Protein AF-A0A9N9ICU2-F1 (afdb_monomer_lite)

Structure (mmCIF, N/CA/C/O backbone):
data_AF-A0A9N9ICU2-F1
#
_entry.id   AF-A0A9N9ICU2-F1
#
loop_
_atom_site.group_PDB
_atom_site.id
_atom_site.type_symbol
_atom_site.label_atom_id
_atom_site.label_alt_id
_atom_site.label_comp_id
_atom_site.label_asym_id
_atom_site.label_entity_id
_atom_site.label_seq_id
_atom_site.pdbx_PDB_ins_code
_atom_site.Cartn_x
_atom_site.Cartn_y
_atom_site.Cartn_z
_atom_site.occupancy
_atom_site.B_iso_or_equiv
_atom_site.auth_seq_id
_atom_site.auth_comp_id
_atom_site.auth_asym_id
_atom_site.auth_atom_id
_atom_site.pdbx_PDB_model_num
ATOM 1 N N . ILE A 1 1 ? 17.846 -10.818 18.209 1.00 35.72 1 ILE A N 1
ATOM 2 C CA . ILE A 1 1 ? 16.799 -10.076 17.464 1.00 35.72 1 ILE A CA 1
ATOM 3 C C . ILE A 1 1 ? 15.918 -11.127 16.809 1.00 35.72 1 ILE A C 1
ATOM 5 O O . ILE A 1 1 ? 16.406 -11.840 15.947 1.00 35.72 1 ILE A O 1
ATOM 9 N N . MET A 1 2 ? 14.699 -11.316 17.312 1.00 35.09 2 MET A N 1
ATOM 10 C CA . MET A 1 2 ? 13.778 -12.359 16.844 1.00 35.09 2 MET A CA 1
ATOM 11 C C . MET A 1 2 ? 13.119 -11.887 15.539 1.00 35.09 2 MET A C 1
ATOM 13 O O . MET A 1 2 ? 12.598 -10.771 15.484 1.00 35.09 2 MET A O 1
ATOM 17 N N . GLY A 1 3 ? 13.230 -12.676 14.469 1.00 35.88 3 GLY A N 1
ATOM 18 C CA . GLY A 1 3 ? 12.787 -12.298 13.127 1.00 35.88 3 GLY A CA 1
ATOM 19 C C . GLY A 1 3 ? 11.285 -12.508 12.929 1.00 35.88 3 GLY A C 1
ATOM 20 O O . GLY A 1 3 ? 10.648 -13.286 13.630 1.00 35.88 3 GLY A O 1
ATOM 21 N N . TRP A 1 4 ? 10.693 -11.858 11.926 1.00 41.94 4 TRP A N 1
ATOM 22 C CA . TRP A 1 4 ? 9.269 -12.016 11.584 1.00 41.94 4 TRP A CA 1
ATOM 23 C C . TRP A 1 4 ? 8.853 -13.469 11.285 1.00 41.94 4 TRP A C 1
ATOM 25 O O . TRP A 1 4 ? 7.699 -13.826 11.512 1.00 41.94 4 TRP A O 1
ATOM 35 N N . LYS A 1 5 ? 9.787 -14.321 10.834 1.00 38.72 5 LYS A N 1
ATOM 36 C CA . LYS A 1 5 ? 9.560 -15.771 10.700 1.00 38.72 5 LYS A CA 1
ATOM 37 C C . LYS A 1 5 ? 9.333 -16.450 12.055 1.00 38.72 5 LYS A C 1
ATOM 39 O O . LYS A 1 5 ? 8.476 -17.318 12.143 1.00 38.72 5 LYS A O 1
ATOM 44 N N . ASP A 1 6 ? 10.022 -16.014 13.104 1.00 42.84 6 ASP A N 1
ATOM 45 C CA . ASP A 1 6 ? 9.918 -16.590 14.449 1.00 42.84 6 ASP A CA 1
ATOM 46 C C . ASP A 1 6 ? 8.612 -16.166 15.134 1.00 42.84 6 ASP A C 1
ATOM 48 O O . ASP A 1 6 ? 7.967 -16.964 15.810 1.00 42.84 6 ASP A O 1
ATOM 52 N N . VAL A 1 7 ? 8.163 -14.931 14.883 1.00 47.19 7 VAL A N 1
ATOM 53 C CA . VAL A 1 7 ? 6.851 -14.442 15.338 1.00 47.19 7 VAL A CA 1
ATOM 54 C C . VAL A 1 7 ? 5.721 -15.174 14.606 1.00 47.19 7 VAL A C 1
ATOM 56 O O . VAL A 1 7 ? 4.784 -15.642 15.245 1.00 47.19 7 VAL A O 1
ATOM 59 N N . ALA A 1 8 ? 5.825 -15.345 13.283 1.00 45.25 8 ALA A N 1
ATOM 60 C CA . ALA A 1 8 ? 4.835 -16.084 12.496 1.00 45.25 8 ALA A CA 1
ATOM 61 C C . ALA A 1 8 ? 4.778 -17.581 12.861 1.00 45.25 8 ALA A C 1
ATOM 63 O O . ALA A 1 8 ? 3.691 -18.155 12.911 1.00 45.25 8 ALA A O 1
ATOM 64 N N . ASN A 1 9 ? 5.921 -18.207 13.157 1.00 43.34 9 ASN A N 1
ATOM 65 C CA . ASN A 1 9 ? 5.983 -19.609 13.576 1.00 43.34 9 ASN A CA 1
ATOM 66 C C . ASN A 1 9 ? 5.467 -19.807 15.008 1.00 43.34 9 ASN A C 1
ATOM 68 O O . ASN A 1 9 ? 4.686 -20.725 15.237 1.00 43.34 9 ASN A O 1
ATOM 72 N N . SER A 1 10 ? 5.785 -18.900 15.939 1.00 44.81 10 SER A N 1
ATOM 73 C CA . SER A 1 10 ? 5.228 -18.930 17.301 1.00 44.81 10 SER A CA 1
ATOM 74 C C . SER A 1 10 ? 3.705 -18.732 17.318 1.00 44.81 10 SER A C 1
ATOM 76 O O . SER A 1 10 ? 3.005 -19.316 18.148 1.00 44.81 10 SER A O 1
ATOM 78 N N . LEU A 1 11 ? 3.174 -17.944 16.376 1.00 44.31 11 LEU A N 1
ATOM 79 C CA . LEU A 1 11 ? 1.734 -17.783 16.177 1.00 44.31 11 LEU A CA 1
ATOM 80 C C . LEU A 1 11 ? 1.109 -19.055 15.584 1.00 44.31 11 LEU A C 1
ATOM 82 O O . LEU A 1 11 ? 0.102 -19.524 16.108 1.00 44.31 11 LEU A O 1
ATOM 86 N N . LYS A 1 12 ? 1.734 -19.688 14.580 1.00 47.50 12 LYS A N 1
ATOM 87 C CA . LYS A 1 12 ? 1.262 -20.965 14.006 1.00 47.50 12 LYS A CA 1
ATOM 88 C C . LYS A 1 12 ? 1.231 -22.111 15.021 1.00 47.50 12 LYS A C 1
ATOM 90 O O . LYS A 1 12 ? 0.221 -22.805 15.101 1.00 47.50 12 LYS A O 1
ATOM 95 N N . GLU A 1 13 ? 2.277 -22.274 15.831 1.00 43.84 13 GLU A N 1
ATOM 96 C CA . GLU A 1 13 ? 2.341 -23.324 16.864 1.00 43.84 13 GLU A CA 1
ATOM 97 C C . GLU A 1 13 ? 1.271 -23.147 17.950 1.00 43.84 13 GLU A C 1
ATOM 99 O O . GLU A 1 13 ? 0.742 -24.129 18.467 1.00 43.84 13 GLU A O 1
ATOM 104 N N . LYS A 1 14 ? 0.880 -21.903 18.256 1.00 46.06 14 LYS A N 1
ATOM 105 C CA . LYS A 1 14 ? -0.216 -21.618 19.196 1.00 46.06 14 LYS A CA 1
ATOM 106 C C . LYS A 1 14 ? -1.608 -21.759 18.580 1.00 46.06 14 LYS A C 1
ATOM 108 O O . LYS A 1 14 ? -2.561 -21.982 19.322 1.00 46.06 14 LYS A O 1
ATOM 113 N N . THR A 1 15 ? -1.733 -21.668 17.254 1.00 43.50 15 THR A N 1
ATOM 114 C CA . THR A 1 15 ? -3.028 -21.814 16.563 1.00 43.50 15 THR A CA 1
ATOM 115 C C . THR A 1 15 ? -3.436 -23.286 16.430 1.00 43.50 15 THR A C 1
ATOM 117 O O . THR A 1 15 ? -4.624 -23.587 16.420 1.00 43.50 15 THR A O 1
ATOM 120 N N . LEU A 1 16 ? -2.477 -24.224 16.427 1.00 40.53 16 LEU A N 1
ATOM 121 C CA . LEU A 1 16 ? -2.766 -25.665 16.334 1.00 40.53 16 LEU A CA 1
ATOM 122 C C . LEU A 1 16 ? -3.504 -26.250 17.555 1.00 40.53 16 LEU A C 1
ATOM 124 O O . LEU A 1 16 ? -4.054 -27.340 17.454 1.00 40.53 16 LEU A O 1
ATOM 128 N N . ASN A 1 17 ? -3.561 -25.533 18.683 1.00 42.16 17 ASN A N 1
ATOM 129 C CA . ASN A 1 17 ? -4.173 -26.023 19.926 1.00 42.16 17 ASN A CA 1
ATOM 130 C C . ASN A 1 17 ? -5.482 -25.319 20.323 1.00 42.16 17 ASN A C 1
ATOM 132 O O . ASN A 1 17 ? -6.023 -25.588 21.401 1.00 42.16 17 ASN A O 1
ATOM 136 N N . HIS A 1 18 ? -6.037 -24.439 19.484 1.00 41.50 18 HIS A N 1
ATOM 137 C CA . HIS A 1 18 ? -7.314 -23.800 19.801 1.00 41.50 18 HIS A CA 1
ATOM 138 C C . HIS A 1 18 ? -8.288 -23.781 18.625 1.00 41.50 18 HIS A C 1
ATOM 140 O O . HIS A 1 18 ? -8.313 -22.858 17.825 1.00 41.50 18 HIS A O 1
ATOM 146 N N . LYS A 1 19 ? -9.114 -24.836 18.622 1.00 40.72 19 LYS A N 1
ATOM 147 C CA . LYS A 1 19 ? -10.474 -24.942 18.084 1.00 40.72 19 LYS A CA 1
ATOM 148 C C . LYS A 1 19 ? -10.688 -24.411 16.666 1.00 40.72 19 LYS A C 1
ATOM 150 O O . LYS A 1 19 ? -10.941 -23.234 16.435 1.00 40.72 19 LYS A O 1
ATOM 155 N N . GLU A 1 20 ? -10.769 -25.383 15.764 1.00 44.91 20 GLU A N 1
ATOM 156 C CA . GLU A 1 20 ? -11.724 -25.413 14.661 1.00 44.91 20 GLU A CA 1
ATOM 157 C C . GLU A 1 20 ? -13.076 -24.816 15.093 1.00 44.91 20 GLU A C 1
ATOM 159 O O . GLU A 1 20 ? -13.846 -25.428 15.833 1.00 44.91 20 GLU A O 1
ATOM 164 N N . GLN A 1 21 ? -13.364 -23.599 14.642 1.00 44.06 21 GLN A N 1
ATOM 165 C CA . GLN A 1 21 ? -14.722 -23.074 14.564 1.00 44.06 21 GLN A CA 1
ATOM 166 C C . GLN A 1 21 ? -14.793 -22.099 13.389 1.00 44.06 21 GLN A C 1
ATOM 168 O O . GLN A 1 21 ? -14.517 -20.909 13.507 1.00 44.06 21 GLN A O 1
ATOM 173 N N . THR A 1 22 ? -15.089 -22.688 12.227 1.00 42.72 22 THR A N 1
ATOM 174 C CA . THR A 1 22 ? -15.831 -22.128 11.087 1.00 42.72 22 THR A CA 1
ATOM 175 C C . THR A 1 22 ? -15.984 -20.603 11.077 1.00 42.72 22 THR A C 1
ATOM 177 O O . THR A 1 22 ? -17.045 -20.065 11.398 1.00 42.72 22 THR A O 1
ATOM 180 N N . ARG A 1 23 ? -14.940 -19.897 10.653 1.00 42.19 23 ARG A N 1
ATOM 181 C CA . ARG A 1 23 ? -15.085 -18.579 10.037 1.00 42.19 23 ARG A CA 1
ATOM 182 C C . ARG A 1 23 ? -14.464 -18.664 8.656 1.00 42.19 23 ARG A C 1
ATOM 184 O O . ARG A 1 23 ? -13.303 -19.046 8.530 1.00 42.19 23 ARG A O 1
ATOM 191 N N . GLU A 1 24 ? -15.265 -18.363 7.638 1.00 41.69 24 GLU A N 1
ATOM 192 C CA . GLU A 1 24 ? -14.762 -18.132 6.287 1.00 41.69 24 GLU A CA 1
ATOM 193 C C . GLU A 1 24 ? -13.668 -17.055 6.389 1.00 41.69 24 GLU A C 1
ATOM 195 O O . GLU A 1 24 ? -13.920 -15.998 6.981 1.00 41.69 24 GLU A O 1
ATOM 200 N N . PRO A 1 25 ? -12.440 -17.315 5.908 1.00 46.03 25 PRO A N 1
ATOM 201 C CA . PRO A 1 25 ? -11.387 -16.311 5.921 1.00 46.03 25 PRO A CA 1
ATOM 202 C C . PRO A 1 25 ? -11.881 -15.060 5.195 1.00 46.03 25 PRO A C 1
ATOM 204 O O . PRO A 1 25 ? -12.614 -15.163 4.209 1.00 46.03 25 PRO A O 1
ATOM 207 N N . PHE A 1 26 ? -11.480 -13.878 5.671 1.00 42.22 26 PHE A N 1
ATOM 208 C CA . PHE A 1 26 ? -11.778 -12.620 4.992 1.00 42.22 26 PHE A CA 1
ATOM 209 C C . PHE A 1 26 ? -11.259 -12.697 3.552 1.00 42.22 26 PHE A C 1
ATOM 211 O O . PHE A 1 26 ? -10.060 -12.575 3.283 1.00 42.22 26 PHE A O 1
ATOM 218 N N . THR A 1 27 ? -12.180 -12.961 2.631 1.00 34.62 27 THR A N 1
ATOM 219 C CA . THR A 1 27 ? -11.877 -13.169 1.225 1.00 34.62 27 THR A CA 1
ATOM 220 C C . THR A 1 27 ? -12.264 -11.889 0.519 1.00 34.62 27 THR A C 1
ATOM 222 O O . THR A 1 27 ? -13.434 -11.620 0.261 1.00 34.62 27 THR A O 1
ATOM 225 N N . ILE A 1 28 ? -11.263 -11.058 0.251 1.00 41.38 28 ILE A N 1
ATOM 226 C CA . ILE A 1 28 ? -11.438 -9.894 -0.606 1.00 41.38 28 ILE A CA 1
ATOM 227 C C . ILE A 1 28 ? -11.869 -10.416 -1.981 1.00 41.38 28 ILE A C 1
ATOM 229 O O . ILE A 1 28 ? -11.127 -11.164 -2.614 1.00 41.38 28 ILE A O 1
ATOM 233 N N . SER A 1 29 ? -13.056 -10.033 -2.450 1.00 33.56 29 SER A N 1
ATOM 234 C CA . SER A 1 29 ? -13.496 -10.365 -3.803 1.00 33.56 29 SER A CA 1
ATOM 235 C C . SER A 1 29 ? -12.574 -9.686 -4.825 1.00 33.56 29 SER A C 1
ATOM 237 O O . SER A 1 29 ? -12.399 -8.460 -4.847 1.00 33.56 29 SER A O 1
ATOM 239 N N . PHE A 1 30 ? -11.926 -10.517 -5.643 1.00 36.44 30 PHE A N 1
ATOM 240 C CA . PHE A 1 30 ? -11.018 -10.103 -6.706 1.00 36.44 30 PHE A CA 1
ATOM 241 C C . PHE A 1 30 ? -11.842 -9.749 -7.945 1.00 36.44 30 PHE A C 1
ATOM 243 O O . PHE A 1 30 ? -12.330 -10.625 -8.658 1.00 36.44 30 PHE A O 1
ATOM 250 N N . THR A 1 31 ? -12.021 -8.462 -8.220 1.00 35.31 31 THR A N 1
ATOM 251 C CA . THR A 1 31 ? -12.441 -8.025 -9.553 1.00 35.31 31 THR A CA 1
ATOM 252 C C . THR A 1 31 ? -11.252 -8.142 -10.500 1.00 35.31 31 THR A C 1
ATOM 254 O O . THR A 1 31 ? -10.153 -7.717 -10.162 1.00 35.31 31 THR A O 1
ATOM 257 N N . LYS A 1 32 ? -11.502 -8.763 -11.658 1.00 40.62 32 LYS A N 1
ATOM 258 C CA . LYS A 1 32 ? -10.613 -8.999 -12.808 1.00 40.62 32 LYS A CA 1
ATOM 259 C C . LYS A 1 32 ? -9.361 -8.102 -12.831 1.00 40.62 32 LYS A C 1
ATOM 261 O O . LYS A 1 32 ? -9.485 -6.891 -12.985 1.00 40.62 32 LYS A O 1
ATOM 266 N N . ASN A 1 33 ? -8.189 -8.735 -12.708 1.00 48.53 33 ASN A N 1
ATOM 267 C CA . ASN A 1 33 ? -6.861 -8.114 -12.698 1.00 48.53 33 ASN A CA 1
ATOM 268 C C . ASN A 1 33 ? -6.744 -6.969 -13.716 1.00 48.53 33 ASN A C 1
ATOM 270 O O . ASN A 1 33 ? -6.942 -7.173 -14.917 1.00 48.53 33 ASN A O 1
ATOM 274 N N . SER A 1 34 ? -6.360 -5.790 -13.234 1.00 52.66 34 SER A N 1
ATOM 275 C CA . SER A 1 34 ? -5.879 -4.701 -14.078 1.00 52.66 34 SER A CA 1
ATOM 276 C C . SER A 1 34 ? -4.547 -5.125 -14.700 1.00 52.66 34 SER A C 1
ATOM 278 O O . SER A 1 34 ? -3.523 -5.134 -14.023 1.00 52.66 34 SER A O 1
ATOM 280 N N . SER A 1 35 ? -4.538 -5.508 -15.979 1.00 64.25 35 SER A N 1
ATOM 281 C CA . SER A 1 35 ? -3.311 -5.924 -16.679 1.00 64.25 35 SER A CA 1
ATOM 282 C C . SER A 1 35 ? -2.382 -4.760 -17.045 1.00 64.25 35 SER A C 1
ATOM 284 O O . SER A 1 35 ? -1.330 -4.990 -17.633 1.00 64.25 35 SER A O 1
ATOM 286 N N . ASP A 1 36 ? -2.772 -3.521 -16.741 1.00 83.50 36 ASP A N 1
ATOM 287 C CA . ASP A 1 36 ? -2.071 -2.305 -17.140 1.00 83.50 36 ASP A CA 1
ATOM 288 C C . ASP A 1 36 ? -1.789 -1.395 -15.934 1.00 83.50 36 ASP A C 1
ATOM 290 O O . ASP A 1 36 ? -2.649 -1.163 -15.083 1.00 83.50 36 ASP A O 1
ATOM 294 N N . VAL A 1 37 ? -0.567 -0.862 -15.878 1.00 85.62 37 VAL A N 1
ATOM 295 C CA . VAL A 1 37 ? -0.093 0.015 -14.801 1.00 85.62 37 VAL A CA 1
ATOM 296 C C . VAL A 1 37 ? -0.846 1.340 -14.772 1.00 85.62 37 VAL A C 1
ATOM 298 O O . VAL A 1 37 ? -1.166 1.820 -13.686 1.00 85.62 37 VAL A O 1
ATOM 301 N N . ASN A 1 38 ? -1.216 1.895 -15.931 1.00 87.50 38 ASN A N 1
ATOM 302 C CA . ASN A 1 38 ? -1.947 3.163 -15.976 1.00 87.50 38 ASN A CA 1
ATOM 303 C C . ASN A 1 38 ? -3.340 3.014 -15.367 1.00 87.50 38 ASN A C 1
ATOM 305 O O . ASN A 1 38 ? -3.787 3.887 -14.628 1.00 87.50 38 ASN A O 1
ATOM 309 N N . THR A 1 39 ? -4.001 1.882 -15.608 1.00 89.19 39 THR A N 1
ATOM 310 C CA . THR A 1 39 ? -5.290 1.567 -14.981 1.00 89.19 39 THR A CA 1
ATOM 311 C C . THR A 1 39 ? -5.178 1.502 -13.452 1.00 89.19 39 THR A C 1
ATOM 313 O O . THR A 1 39 ? -6.007 2.086 -12.752 1.00 89.19 39 THR A O 1
ATOM 316 N N . VAL A 1 40 ? -4.127 0.873 -12.906 1.00 89.94 40 VAL A N 1
ATOM 317 C CA . VAL A 1 40 ? -3.897 0.858 -11.447 1.00 89.94 40 VAL A CA 1
ATOM 318 C C . VAL A 1 40 ? -3.628 2.264 -10.906 1.00 89.94 40 VAL A C 1
ATOM 320 O O . VAL A 1 40 ? -4.168 2.626 -9.863 1.00 89.94 40 VAL A O 1
ATOM 323 N N . ILE A 1 41 ? -2.851 3.078 -11.627 1.00 89.44 41 ILE A N 1
ATOM 324 C CA . ILE A 1 41 ? -2.580 4.479 -11.268 1.00 89.44 41 ILE A CA 1
ATOM 325 C C . ILE A 1 41 ? -3.883 5.292 -11.214 1.00 89.44 41 ILE A C 1
ATOM 327 O O . ILE A 1 41 ? -4.118 6.002 -10.237 1.00 89.44 41 ILE A O 1
ATOM 331 N N . GLN A 1 42 ? -4.767 5.158 -12.206 1.00 89.75 42 GLN A N 1
ATOM 332 C CA . GLN A 1 42 ? -6.069 5.839 -12.198 1.00 89.75 42 GLN A CA 1
ATOM 333 C C . GLN A 1 42 ? -6.938 5.405 -11.011 1.00 89.75 42 GLN A C 1
ATOM 335 O O . GLN A 1 42 ? -7.567 6.240 -10.359 1.00 89.75 42 GLN A O 1
ATOM 340 N N . ASN A 1 43 ? -6.930 4.114 -10.673 1.00 90.50 43 ASN A N 1
ATOM 341 C CA . ASN A 1 43 ? -7.661 3.614 -9.511 1.00 90.50 43 ASN A CA 1
ATOM 342 C C . ASN A 1 43 ? -7.074 4.125 -8.184 1.00 90.50 43 ASN A C 1
ATOM 344 O O . ASN A 1 43 ? -7.835 4.452 -7.277 1.00 90.50 43 ASN A O 1
ATOM 348 N N . LEU A 1 44 ? -5.748 4.264 -8.075 1.00 90.94 44 LEU A N 1
ATOM 349 C CA . LEU A 1 44 ? -5.083 4.886 -6.922 1.00 90.94 44 LEU A CA 1
ATOM 350 C C . LEU A 1 44 ? -5.468 6.364 -6.767 1.00 90.94 44 LEU A C 1
ATOM 352 O O . LEU A 1 44 ? -5.757 6.813 -5.657 1.00 90.94 44 LEU A O 1
ATOM 356 N N . LEU A 1 45 ? -5.514 7.113 -7.871 1.00 89.69 45 LEU A N 1
ATOM 357 C CA . LEU A 1 45 ? -5.953 8.512 -7.870 1.00 89.69 45 LEU A CA 1
ATOM 358 C C . LEU A 1 45 ? -7.409 8.641 -7.412 1.00 89.69 45 LEU A C 1
ATOM 360 O O . LEU A 1 45 ? -7.720 9.472 -6.557 1.00 89.69 45 LEU A O 1
ATOM 364 N N . LYS A 1 46 ? -8.292 7.778 -7.926 1.00 88.81 46 LYS A N 1
ATOM 365 C CA . LYS A 1 46 ? -9.690 7.719 -7.492 1.00 88.81 46 LYS A CA 1
ATOM 366 C C . LYS A 1 46 ? -9.801 7.375 -6.006 1.00 88.81 46 LYS A C 1
ATOM 368 O O . LYS A 1 46 ? -10.475 8.085 -5.269 1.00 88.81 46 LYS A O 1
ATOM 373 N N . TRP A 1 47 ? -9.079 6.351 -5.554 1.00 91.88 47 TRP A N 1
ATOM 374 C CA . TRP A 1 47 ? -9.029 5.949 -4.149 1.00 91.88 47 TRP A CA 1
ATOM 375 C C . TRP A 1 47 ? -8.630 7.111 -3.230 1.00 91.88 47 TRP A C 1
ATOM 377 O O . TRP A 1 47 ? -9.256 7.320 -2.191 1.00 91.88 47 TRP A O 1
ATOM 387 N N . ARG A 1 48 ? -7.639 7.921 -3.623 1.00 86.38 48 ARG A N 1
ATOM 388 C CA . ARG A 1 48 ? -7.253 9.124 -2.869 1.00 86.38 48 ARG A CA 1
ATOM 389 C C . ARG A 1 48 ? -8.395 10.135 -2.800 1.00 86.38 48 ARG A C 1
ATOM 391 O O . ARG A 1 48 ? -8.668 10.677 -1.734 1.00 86.38 48 ARG A O 1
ATOM 398 N N . SER A 1 49 ? -9.049 10.388 -3.933 1.00 83.69 49 SER A N 1
ATOM 399 C CA . SER A 1 49 ? -10.170 11.326 -4.003 1.00 83.69 49 SER A CA 1
ATOM 400 C C . SER A 1 49 ? -11.344 10.884 -3.133 1.00 83.69 49 SER A C 1
ATOM 402 O O . SER A 1 49 ? -11.995 11.735 -2.538 1.00 83.69 49 SER A O 1
ATOM 404 N N . ASP A 1 50 ? -11.624 9.585 -3.070 1.00 82.00 50 ASP A N 1
ATOM 405 C CA . ASP A 1 50 ? -12.736 9.040 -2.291 1.00 82.00 50 ASP A CA 1
ATOM 406 C C . ASP A 1 50 ? -12.452 9.119 -0.781 1.00 82.00 50 ASP A C 1
ATOM 408 O O . ASP A 1 50 ? -13.348 9.471 -0.015 1.00 82.00 50 ASP A O 1
ATOM 412 N N . LEU A 1 51 ? -11.196 8.916 -0.352 1.00 76.19 51 LEU A N 1
ATOM 413 C CA . LEU A 1 51 ? -10.799 9.056 1.058 1.00 76.19 51 LEU A CA 1
ATOM 414 C C . LEU A 1 51 ? -11.055 10.476 1.585 1.00 76.19 51 LEU A C 1
ATOM 416 O O . LEU A 1 51 ? -11.559 10.641 2.692 1.00 76.19 51 LEU A O 1
ATOM 420 N N . ASN A 1 52 ? -10.759 11.495 0.774 1.00 70.19 52 ASN A N 1
ATOM 421 C CA . ASN A 1 52 ? -10.955 12.903 1.135 1.00 70.19 52 ASN A CA 1
ATOM 422 C C . ASN A 1 52 ? -12.435 13.300 1.289 1.00 70.19 52 ASN A C 1
ATOM 424 O O . ASN A 1 52 ? -12.721 14.402 1.747 1.00 70.19 52 ASN A O 1
ATOM 428 N N . ARG A 1 53 ? -13.378 12.443 0.875 1.00 69.62 53 ARG A N 1
ATOM 429 C CA . ARG A 1 53 ? -14.827 12.698 0.947 1.00 69.62 53 ARG A CA 1
ATOM 430 C C . ARG A 1 53 ? -15.484 12.072 2.179 1.00 69.62 53 ARG A C 1
ATOM 432 O O . ARG A 1 53 ? -16.680 12.269 2.378 1.00 69.62 53 ARG A O 1
ATOM 439 N N . LEU A 1 54 ? -14.733 11.311 2.976 1.00 72.75 54 LEU A N 1
ATOM 440 C CA . LEU A 1 54 ? -15.207 10.704 4.219 1.00 72.75 54 LEU A CA 1
ATOM 441 C C . LEU A 1 54 ? -15.051 11.713 5.371 1.00 72.75 54 LEU A C 1
ATOM 443 O O . LEU A 1 54 ? -13.992 11.785 5.995 1.00 72.75 54 LEU A O 1
ATOM 447 N N . ASP A 1 55 ? -16.100 12.503 5.611 1.00 57.34 55 ASP A N 1
ATOM 448 C CA . ASP A 1 55 ? -16.162 13.548 6.647 1.00 57.34 55 ASP A CA 1
ATOM 449 C C . ASP A 1 55 ? -16.375 12.952 8.055 1.00 57.34 55 ASP A C 1
ATOM 451 O O . ASP A 1 55 ? -17.001 11.902 8.183 1.00 57.34 55 ASP A O 1
ATOM 455 N N . ASP A 1 56 ? -15.831 13.570 9.110 1.00 55.31 56 ASP A N 1
ATOM 456 C CA . ASP A 1 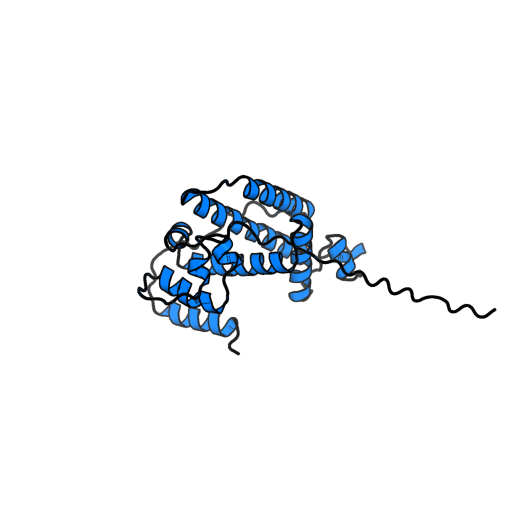56 ? -15.635 12.930 10.425 1.00 55.31 56 ASP A CA 1
ATOM 457 C C . ASP A 1 56 ? -16.784 13.107 11.437 1.00 55.31 56 ASP A C 1
ATOM 459 O O . ASP A 1 56 ? -17.233 14.220 11.698 1.00 55.31 56 ASP A O 1
ATOM 463 N N . SER A 1 57 ? -17.198 11.998 12.082 1.00 53.12 57 SER A N 1
ATOM 464 C CA . SER A 1 57 ? -17.496 11.899 13.539 1.00 53.12 57 SER A CA 1
ATOM 465 C C . SER A 1 57 ? -18.235 10.619 13.985 1.00 53.12 57 SER A C 1
ATOM 467 O O . SER A 1 57 ? -18.385 10.400 15.188 1.00 53.12 57 SER A O 1
ATOM 469 N N . GLU A 1 58 ? -18.625 9.706 13.088 1.00 68.12 58 GLU A N 1
ATOM 470 C CA . GLU A 1 58 ? -19.376 8.494 13.476 1.00 68.12 58 GLU A CA 1
ATOM 471 C C . GLU A 1 58 ? -18.550 7.195 13.423 1.00 68.12 58 GLU A C 1
ATOM 473 O O . GLU A 1 58 ? -17.597 7.048 12.657 1.00 68.12 58 GLU A O 1
ATOM 478 N N . ASN A 1 59 ? -18.932 6.196 14.229 1.00 70.00 59 ASN A N 1
ATOM 479 C CA . ASN A 1 59 ? -18.296 4.869 14.201 1.00 70.00 59 ASN A CA 1
ATOM 480 C C . ASN A 1 59 ? -18.406 4.191 12.828 1.00 70.00 59 ASN A C 1
ATOM 482 O O . ASN A 1 59 ? -17.490 3.465 12.444 1.00 70.00 59 ASN A O 1
ATOM 486 N N . GLN A 1 60 ? -19.487 4.450 12.087 1.00 79.12 60 GLN A N 1
ATOM 487 C CA . GLN A 1 60 ? -19.645 3.948 10.724 1.00 79.12 60 GLN A CA 1
ATOM 488 C C . GLN A 1 60 ? -18.573 4.530 9.794 1.00 79.12 60 GLN A C 1
ATOM 490 O O . GLN A 1 60 ? -17.913 3.779 9.088 1.00 79.12 60 GLN A O 1
ATOM 495 N N . ILE A 1 61 ? -18.283 5.829 9.903 1.00 82.19 61 ILE A N 1
ATOM 496 C CA . ILE A 1 61 ? -17.215 6.482 9.133 1.00 82.19 61 ILE A CA 1
ATOM 497 C C . ILE A 1 61 ? -15.842 5.874 9.458 1.00 82.19 61 ILE A C 1
ATOM 499 O O . ILE A 1 61 ? -15.031 5.673 8.558 1.00 82.19 61 ILE A O 1
ATOM 503 N N . LYS A 1 62 ? -15.561 5.519 10.721 1.00 84.31 62 LYS A N 1
ATOM 504 C CA . LYS A 1 62 ? -14.300 4.836 11.087 1.00 84.31 62 LYS A CA 1
ATOM 505 C C . LYS A 1 62 ? -14.174 3.463 10.424 1.00 84.31 62 LYS A C 1
ATOM 507 O O . LYS A 1 62 ? -13.093 3.110 9.951 1.00 84.31 62 LYS A O 1
ATOM 512 N N . ILE A 1 63 ? -15.268 2.700 10.391 1.00 87.62 63 ILE A N 1
ATOM 513 C CA . ILE A 1 63 ? -15.340 1.412 9.688 1.00 87.62 63 ILE A CA 1
ATOM 514 C C . ILE A 1 63 ? -15.096 1.633 8.193 1.00 87.62 63 ILE A C 1
ATOM 516 O O . ILE A 1 63 ? -14.236 0.970 7.613 1.00 87.62 63 ILE A O 1
ATOM 520 N N . ASP A 1 64 ? -15.783 2.605 7.593 1.00 86.19 64 ASP A N 1
ATOM 521 C CA . ASP A 1 64 ? -15.682 2.925 6.170 1.00 86.19 64 ASP A CA 1
ATOM 522 C C . ASP A 1 64 ? -14.266 3.377 5.794 1.00 86.19 64 ASP A C 1
ATOM 524 O O . ASP A 1 64 ? -13.713 2.888 4.814 1.00 86.19 64 ASP A O 1
ATOM 528 N N . LYS A 1 65 ? -13.612 4.208 6.617 1.00 86.88 65 LYS A N 1
ATOM 529 C CA . LYS A 1 65 ? -12.211 4.622 6.429 1.00 86.88 65 LYS A CA 1
ATOM 530 C C . LYS A 1 65 ? -11.244 3.439 6.474 1.00 86.88 65 LYS A C 1
ATOM 532 O O . LYS A 1 65 ? -10.335 3.363 5.647 1.00 86.88 65 LYS A O 1
ATOM 537 N N . ILE A 1 66 ? -11.421 2.498 7.407 1.00 90.38 66 ILE A N 1
ATOM 538 C CA . ILE A 1 66 ? -10.581 1.290 7.471 1.00 90.38 66 ILE A CA 1
ATOM 539 C C . ILE A 1 66 ? -10.840 0.386 6.262 1.00 90.38 66 ILE A C 1
ATOM 541 O O . ILE A 1 66 ? -9.884 -0.099 5.657 1.00 90.38 66 ILE A O 1
ATOM 545 N N . ASN A 1 67 ? -12.101 0.176 5.883 1.00 89.94 67 ASN A N 1
ATOM 546 C CA . ASN A 1 67 ? -12.465 -0.622 4.712 1.00 89.94 67 ASN A CA 1
ATOM 547 C C . ASN A 1 67 ? -11.900 -0.019 3.424 1.00 89.94 67 ASN A C 1
ATOM 549 O O . ASN A 1 67 ? -11.237 -0.721 2.663 1.00 89.94 67 ASN A O 1
ATOM 553 N N . HIS A 1 68 ? -12.074 1.289 3.233 1.00 90.00 68 HIS A N 1
ATOM 554 C CA . HIS A 1 68 ? -11.491 2.044 2.129 1.00 90.00 68 HIS A CA 1
ATOM 555 C C . HIS A 1 68 ? -9.972 1.902 2.108 1.00 90.00 68 HIS A C 1
ATOM 557 O O . HIS A 1 68 ? -9.372 1.609 1.077 1.00 90.00 68 HIS A O 1
ATOM 563 N N . PHE A 1 69 ? -9.318 2.027 3.265 1.00 91.50 69 PHE A N 1
ATOM 564 C CA . PHE A 1 69 ? -7.878 1.829 3.359 1.00 91.50 69 PHE A CA 1
ATOM 565 C C . PHE A 1 69 ? -7.452 0.409 2.975 1.00 91.50 69 PHE A C 1
ATOM 567 O O . PHE A 1 69 ? -6.457 0.243 2.279 1.00 91.50 69 PHE A O 1
ATOM 574 N N . LEU A 1 70 ? -8.208 -0.622 3.354 1.00 91.12 70 LEU A N 1
ATOM 575 C CA . LEU A 1 70 ? -7.914 -2.006 2.972 1.00 91.12 70 LEU A CA 1
ATOM 576 C C . LEU A 1 70 ? -7.992 -2.245 1.461 1.00 91.12 70 LEU A C 1
ATOM 578 O O . LEU A 1 70 ? -7.286 -3.127 0.965 1.00 91.12 70 LEU A O 1
ATOM 582 N N . GLU A 1 71 ? -8.762 -1.451 0.712 1.00 90.81 71 GLU A N 1
ATOM 583 C CA . GLU A 1 71 ? -8.768 -1.517 -0.754 1.00 90.81 71 GLU A CA 1
ATOM 584 C C . GLU A 1 71 ? -7.401 -1.196 -1.356 1.00 90.81 71 GLU A C 1
ATOM 586 O O . GLU A 1 71 ? -7.023 -1.800 -2.361 1.00 90.81 71 GLU A O 1
ATOM 591 N N . LEU A 1 72 ? -6.604 -0.347 -0.697 1.00 92.00 72 LEU A N 1
ATOM 592 C CA . LEU A 1 72 ? -5.249 -0.017 -1.134 1.00 92.00 72 LEU A CA 1
ATOM 593 C C . LEU A 1 72 ? -4.380 -1.275 -1.293 1.00 92.00 72 LEU A C 1
ATOM 595 O O . LEU A 1 72 ? -3.533 -1.342 -2.185 1.00 92.00 72 LEU A O 1
ATOM 599 N N . ARG A 1 73 ? -4.628 -2.319 -0.487 1.00 91.31 73 ARG A N 1
ATOM 600 C CA . ARG A 1 73 ? -3.939 -3.614 -0.597 1.00 91.31 73 ARG A CA 1
ATOM 601 C C . ARG A 1 73 ? -4.105 -4.248 -1.979 1.00 91.31 73 ARG A C 1
ATOM 603 O O . ARG A 1 73 ? -3.158 -4.876 -2.449 1.00 91.31 73 ARG A O 1
ATOM 610 N N . LYS A 1 74 ? -5.267 -4.091 -2.625 1.00 89.19 74 LYS A N 1
ATOM 611 C CA . LYS A 1 74 ? -5.506 -4.614 -3.980 1.00 89.19 74 LYS A CA 1
ATOM 612 C C . LYS A 1 74 ? -4.535 -3.983 -4.973 1.00 89.19 74 LYS A C 1
ATOM 614 O O . LYS A 1 74 ? -3.862 -4.707 -5.695 1.00 89.19 74 LYS A O 1
ATOM 619 N N . TYR A 1 75 ? -4.359 -2.664 -4.916 1.00 92.19 75 TYR A N 1
ATOM 620 C CA . TYR A 1 75 ? -3.442 -1.953 -5.808 1.00 92.19 75 TYR A CA 1
ATOM 621 C C . TYR A 1 75 ? -1.980 -2.357 -5.589 1.00 92.19 75 TYR A C 1
ATOM 623 O O . TYR A 1 75 ? -1.249 -2.533 -6.558 1.00 92.19 75 TYR A O 1
ATOM 631 N N . TYR A 1 76 ? -1.551 -2.595 -4.343 1.00 93.50 76 TYR A N 1
ATOM 632 C CA . TYR A 1 76 ? -0.218 -3.159 -4.080 1.00 93.50 76 TYR A CA 1
ATOM 633 C C . TYR A 1 76 ? -0.026 -4.542 -4.716 1.00 93.50 76 TYR A C 1
ATOM 635 O O . TYR A 1 76 ? 1.053 -4.832 -5.233 1.00 93.50 76 TYR A O 1
ATOM 643 N N . ILE A 1 77 ? -1.050 -5.399 -4.667 1.00 91.56 77 ILE A N 1
ATOM 644 C CA . ILE A 1 77 ? -1.012 -6.734 -5.277 1.00 91.56 77 ILE A CA 1
ATOM 645 C C . ILE A 1 77 ? -0.966 -6.619 -6.803 1.00 91.56 77 ILE A C 1
ATOM 647 O O . ILE A 1 77 ? -0.110 -7.247 -7.422 1.00 91.56 77 ILE A O 1
ATOM 651 N N . ASP A 1 78 ? -1.815 -5.785 -7.403 1.00 91.88 78 ASP A N 1
ATOM 652 C CA . ASP A 1 78 ? -1.832 -5.565 -8.852 1.00 91.88 78 ASP A CA 1
ATOM 653 C C . ASP A 1 78 ? -0.485 -5.022 -9.345 1.00 91.88 78 ASP A C 1
ATOM 655 O O . ASP A 1 78 ? 0.096 -5.554 -10.290 1.00 91.88 78 ASP A O 1
ATOM 659 N N . LEU A 1 79 ? 0.084 -4.031 -8.649 1.00 93.94 79 LEU A N 1
ATOM 660 C CA . LEU A 1 79 ? 1.417 -3.505 -8.952 1.00 93.94 79 LEU A CA 1
ATOM 661 C C . LEU A 1 79 ? 2.507 -4.568 -8.799 1.00 93.94 79 LEU A C 1
ATOM 663 O O . LEU A 1 79 ? 3.457 -4.570 -9.576 1.00 93.94 79 LEU A O 1
ATOM 667 N N . PHE A 1 80 ? 2.392 -5.48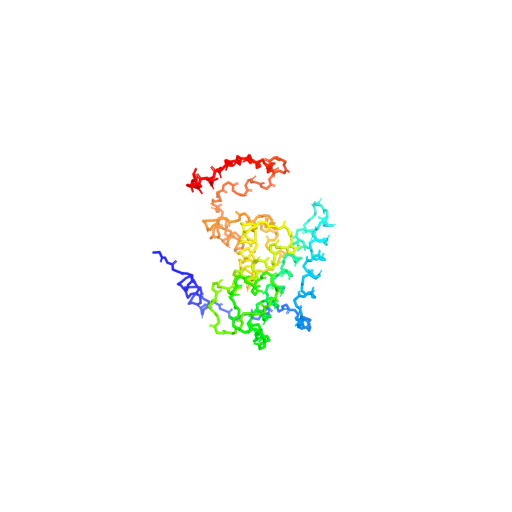2 -7.834 1.00 94.19 80 PHE A N 1
ATOM 668 C CA . PHE A 1 80 ? 3.328 -6.597 -7.692 1.00 94.19 80 PHE A CA 1
ATOM 669 C C . PHE A 1 80 ? 3.231 -7.584 -8.863 1.00 94.19 80 PHE A C 1
ATOM 671 O O . PHE A 1 80 ? 4.258 -8.005 -9.403 1.00 94.19 80 PHE A O 1
ATOM 678 N N . LEU A 1 81 ? 2.015 -7.931 -9.291 1.00 92.69 81 LEU A N 1
ATOM 679 C CA . LEU A 1 81 ? 1.793 -8.793 -10.455 1.00 92.69 81 LEU A CA 1
ATOM 680 C C . LEU A 1 81 ? 2.344 -8.149 -11.733 1.00 92.69 81 LEU A C 1
ATOM 682 O O . LEU A 1 81 ? 3.033 -8.809 -12.508 1.00 92.69 81 LEU A O 1
ATOM 686 N N . ILE A 1 82 ? 2.123 -6.846 -11.912 1.00 93.06 82 ILE A N 1
ATOM 687 C CA . ILE A 1 82 ? 2.693 -6.082 -13.024 1.00 93.06 82 ILE A CA 1
ATOM 688 C C . ILE A 1 82 ? 4.220 -6.069 -12.931 1.00 93.06 82 ILE A C 1
ATOM 690 O O . ILE A 1 82 ? 4.887 -6.429 -13.894 1.00 93.06 82 ILE A O 1
ATOM 694 N N . ALA A 1 83 ? 4.798 -5.725 -11.778 1.00 93.56 83 ALA A N 1
ATOM 695 C CA . ALA A 1 83 ? 6.248 -5.628 -11.606 1.00 93.56 83 ALA A CA 1
ATOM 696 C C . ALA A 1 83 ? 6.978 -6.956 -11.872 1.00 93.56 83 ALA A C 1
ATOM 698 O O . ALA A 1 83 ? 8.124 -6.946 -12.323 1.00 93.56 83 ALA A O 1
ATOM 699 N N . THR A 1 84 ? 6.324 -8.089 -11.606 1.00 94.00 84 THR A N 1
ATOM 700 C CA . THR A 1 84 ? 6.874 -9.436 -11.830 1.00 94.00 84 THR A CA 1
ATOM 701 C C . THR A 1 84 ? 6.624 -9.983 -13.236 1.00 94.00 84 THR A C 1
ATOM 703 O O . THR A 1 84 ? 7.219 -11.001 -13.596 1.00 94.00 84 THR A O 1
ATOM 706 N N . SER A 1 85 ? 5.804 -9.314 -14.051 1.00 93.06 85 SER A N 1
ATOM 707 C CA . SER A 1 85 ? 5.649 -9.662 -15.465 1.00 93.06 85 SER A CA 1
ATOM 708 C C . SER A 1 85 ? 6.943 -9.404 -16.246 1.00 93.06 85 SER A C 1
ATOM 710 O O . SER A 1 85 ? 7.766 -8.570 -15.861 1.00 93.06 85 SER A O 1
ATOM 712 N N . GLU A 1 86 ? 7.167 -10.171 -17.315 1.00 92.00 86 GLU A N 1
ATOM 713 C CA . GLU A 1 86 ? 8.369 -10.000 -18.132 1.00 92.00 86 GLU A CA 1
ATOM 714 C C . GLU A 1 86 ? 8.330 -8.640 -18.850 1.00 92.00 86 G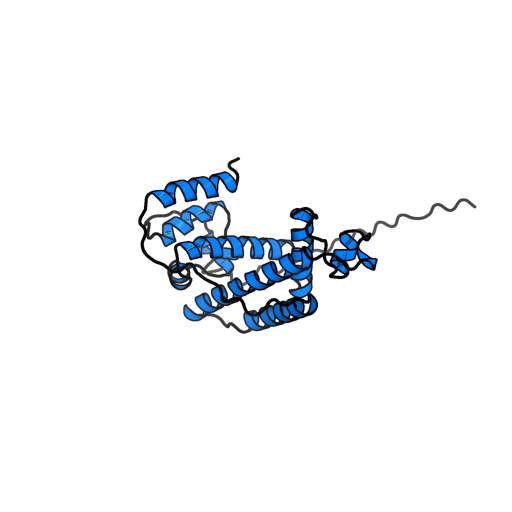LU A C 1
ATOM 716 O O . GLU A 1 86 ? 7.309 -8.297 -19.454 1.00 92.00 86 GLU A O 1
ATOM 721 N N . PRO A 1 87 ? 9.419 -7.850 -18.805 1.00 91.12 87 PRO A N 1
ATOM 722 C CA . PRO A 1 87 ? 9.488 -6.605 -19.555 1.00 91.12 87 PRO A CA 1
ATOM 723 C C . PRO A 1 87 ? 9.440 -6.882 -21.066 1.00 91.12 87 PRO A C 1
ATOM 725 O O . PRO A 1 87 ? 9.966 -7.906 -21.515 1.00 91.12 87 PRO A O 1
ATOM 728 N N . PRO A 1 88 ? 8.912 -5.948 -21.879 1.00 88.44 88 PRO A N 1
ATOM 729 C CA . PRO A 1 88 ? 9.054 -6.022 -23.328 1.00 88.44 88 PRO A CA 1
ATOM 730 C C . PRO A 1 88 ? 10.525 -6.187 -23.730 1.00 88.44 88 PRO A C 1
ATOM 732 O O . PRO A 1 88 ? 11.414 -5.605 -23.101 1.00 88.44 88 PRO A O 1
ATOM 735 N N . ASN A 1 89 ? 10.789 -6.963 -24.787 1.00 87.50 89 ASN A N 1
ATOM 736 C CA . ASN A 1 89 ? 12.152 -7.322 -25.210 1.00 87.50 89 ASN A CA 1
ATOM 737 C C . ASN A 1 89 ? 13.058 -6.100 -25.414 1.00 87.50 89 ASN A C 1
ATOM 739 O O . ASN A 1 89 ? 14.235 -6.136 -25.057 1.00 87.50 89 ASN A O 1
ATOM 743 N N . GLU A 1 90 ? 12.498 -5.015 -25.948 1.00 88.50 90 GLU A N 1
ATOM 744 C CA . GLU A 1 90 ? 13.201 -3.747 -26.144 1.00 88.50 90 GLU A CA 1
ATOM 745 C C . GLU A 1 90 ? 13.696 -3.143 -24.823 1.00 88.50 90 GLU A C 1
ATOM 747 O O . GLU A 1 90 ? 14.789 -2.589 -24.779 1.00 88.50 90 GLU A O 1
ATOM 752 N N . TYR A 1 91 ? 12.965 -3.337 -23.721 1.00 87.88 91 TYR A N 1
ATOM 753 C CA . TYR A 1 91 ? 13.298 -2.788 -22.409 1.00 87.88 91 TYR A CA 1
ATOM 754 C C . TYR A 1 91 ? 14.001 -3.777 -21.475 1.00 87.88 91 TYR A C 1
ATOM 756 O O . TYR A 1 91 ? 14.459 -3.386 -20.399 1.00 87.88 91 TYR A O 1
ATOM 764 N N . ALA A 1 92 ? 14.132 -5.051 -21.854 1.00 85.44 92 ALA A N 1
ATOM 765 C CA . ALA A 1 92 ? 14.658 -6.103 -20.982 1.00 85.44 92 ALA A CA 1
ATOM 766 C C . ALA A 1 92 ? 16.049 -5.774 -20.410 1.00 85.44 92 ALA A C 1
ATOM 768 O O . ALA A 1 92 ? 16.286 -5.995 -19.220 1.00 85.44 92 ALA A O 1
ATOM 769 N N . LYS A 1 93 ? 16.925 -5.166 -21.222 1.00 88.75 93 LYS A N 1
ATOM 770 C CA . LYS A 1 93 ? 18.313 -4.818 -20.863 1.00 88.75 93 LYS A CA 1
ATOM 771 C C . LYS A 1 93 ? 18.463 -3.516 -20.065 1.00 88.75 93 LYS A C 1
ATOM 773 O O . LYS A 1 93 ? 19.560 -3.221 -19.602 1.00 88.75 93 LYS A O 1
ATOM 778 N N . PHE A 1 94 ? 17.397 -2.731 -19.907 1.00 92.00 94 PHE A N 1
ATOM 779 C CA . PHE A 1 94 ? 17.475 -1.450 -19.208 1.00 92.00 94 PHE A CA 1
ATOM 780 C C . PHE A 1 94 ? 17.584 -1.629 -17.691 1.00 92.00 94 PHE A C 1
ATOM 782 O O . PHE A 1 94 ? 17.043 -2.574 -17.107 1.00 92.00 94 PHE A O 1
ATOM 789 N N . GLY A 1 95 ? 18.264 -0.675 -17.051 1.00 91.75 95 GLY A N 1
ATOM 790 C CA . GLY A 1 95 ? 18.436 -0.645 -15.602 1.00 91.75 95 GLY A CA 1
ATOM 791 C C . GLY A 1 95 ? 17.119 -0.459 -14.841 1.00 91.75 95 GLY A C 1
ATOM 792 O O . GLY A 1 95 ? 16.153 0.114 -15.346 1.00 91.75 95 GLY A O 1
ATOM 793 N N . ILE A 1 96 ? 17.101 -0.905 -13.581 1.00 92.50 96 ILE A N 1
ATOM 794 C CA . ILE A 1 96 ? 15.914 -0.865 -12.707 1.00 92.50 96 ILE A CA 1
ATOM 795 C C . ILE A 1 96 ? 15.385 0.564 -12.533 1.00 92.50 96 ILE A C 1
ATOM 797 O O . ILE A 1 96 ? 14.176 0.770 -12.572 1.00 92.50 96 ILE A O 1
ATOM 801 N N . ARG A 1 97 ? 16.276 1.557 -12.384 1.00 93.50 97 ARG A N 1
ATOM 802 C CA . ARG A 1 97 ? 15.891 2.972 -12.257 1.00 93.50 97 ARG A CA 1
ATOM 803 C C . ARG A 1 97 ? 15.064 3.444 -13.454 1.00 93.50 97 ARG A C 1
ATOM 805 O O . ARG A 1 97 ? 13.968 3.952 -13.259 1.00 93.50 97 ARG A O 1
ATOM 812 N N . TYR A 1 98 ? 15.557 3.192 -14.665 1.00 94.38 98 TYR A N 1
ATOM 813 C CA . TYR A 1 98 ? 14.865 3.553 -15.901 1.00 94.38 98 TYR A CA 1
ATOM 814 C C . TYR A 1 98 ? 13.495 2.872 -15.993 1.00 94.38 98 TYR A C 1
ATOM 816 O O . TYR A 1 98 ? 12.486 3.521 -16.252 1.00 94.38 98 TYR A O 1
ATOM 824 N N . LYS A 1 99 ? 13.441 1.564 -15.712 1.00 93.75 99 LYS A N 1
ATOM 825 C CA . LYS A 1 99 ? 12.184 0.805 -15.735 1.00 93.75 99 LYS A CA 1
ATOM 826 C C . LYS A 1 99 ? 11.166 1.336 -14.725 1.00 93.75 99 LYS A C 1
ATOM 828 O O . LYS A 1 99 ? 9.985 1.427 -15.034 1.00 93.75 99 LYS A O 1
ATOM 833 N N . LYS A 1 100 ? 11.623 1.732 -13.539 1.00 93.62 100 LYS A N 1
ATOM 834 C CA . LYS A 1 100 ? 10.792 2.320 -12.485 1.00 93.62 100 LYS A CA 1
ATOM 835 C C . LYS A 1 100 ? 10.165 3.651 -12.905 1.00 93.62 100 LYS A C 1
ATOM 837 O O . LYS A 1 100 ? 8.954 3.802 -12.784 1.00 93.62 100 LYS A O 1
ATOM 842 N N . GLU A 1 101 ? 10.974 4.565 -13.437 1.00 93.31 101 GLU A N 1
ATOM 843 C CA . GLU A 1 101 ? 10.541 5.893 -13.907 1.00 93.31 101 GLU A CA 1
ATOM 844 C C . GLU A 1 101 ? 9.615 5.813 -15.136 1.00 93.31 101 GLU A C 1
ATOM 846 O O . GLU A 1 101 ? 8.821 6.716 -15.374 1.00 93.31 101 GLU A O 1
ATOM 851 N N . ARG A 1 102 ? 9.696 4.726 -15.915 1.00 92.31 102 ARG A N 1
ATOM 852 C CA . ARG A 1 102 ? 8.892 4.500 -17.129 1.00 92.31 102 ARG A CA 1
ATOM 853 C C . ARG A 1 102 ? 7.740 3.510 -16.945 1.00 92.31 102 ARG A C 1
ATOM 855 O O . ARG A 1 102 ? 7.145 3.100 -17.935 1.00 92.31 102 ARG A O 1
ATOM 862 N N . HIS A 1 103 ? 7.441 3.103 -15.712 1.00 92.75 103 HIS A N 1
ATOM 863 C CA . HIS A 1 103 ? 6.396 2.117 -15.400 1.00 92.75 103 HIS A CA 1
ATOM 864 C C . HIS A 1 103 ? 6.574 0.751 -16.096 1.00 92.75 103 HIS A C 1
ATOM 866 O O . HIS A 1 103 ? 5.615 0.009 -16.300 1.00 92.75 103 HIS A O 1
ATOM 872 N N . ILE A 1 104 ? 7.809 0.388 -16.444 1.00 93.38 104 ILE A N 1
ATOM 873 C CA . ILE A 1 104 ? 8.137 -0.880 -17.097 1.00 93.38 104 ILE A CA 1
ATOM 874 C C . ILE A 1 104 ? 8.293 -1.973 -16.022 1.00 93.38 104 ILE A C 1
ATOM 876 O O . ILE A 1 104 ? 8.999 -1.743 -15.031 1.00 93.38 104 ILE A O 1
ATOM 880 N N . PRO A 1 105 ? 7.701 -3.168 -16.217 1.00 94.12 105 PRO A N 1
ATOM 881 C CA . PRO A 1 105 ? 7.915 -4.332 -15.361 1.00 94.12 105 PRO A CA 1
ATOM 882 C C . PRO A 1 105 ? 9.389 -4.693 -15.155 1.00 94.12 105 PRO A C 1
ATOM 884 O O . PRO A 1 105 ? 10.238 -4.484 -16.023 1.00 94.12 105 PRO A O 1
ATOM 887 N N . LEU A 1 106 ? 9.714 -5.272 -14.000 1.00 94.31 106 LEU A N 1
ATOM 888 C CA . LEU A 1 106 ? 11.082 -5.681 -13.679 1.00 94.31 106 LEU A CA 1
ATOM 889 C C . LEU A 1 106 ? 11.381 -7.122 -14.104 1.00 94.31 106 LEU A C 1
ATOM 891 O O . LEU A 1 106 ? 12.517 -7.409 -14.487 1.00 94.31 106 LEU A O 1
ATOM 895 N N . GLY A 1 107 ? 10.374 -7.995 -14.062 1.00 92.38 107 GLY A N 1
ATOM 896 C CA . GLY A 1 107 ? 10.501 -9.429 -14.302 1.00 92.38 107 GLY A CA 1
ATOM 897 C C . GLY A 1 107 ? 10.554 -10.243 -13.008 1.00 92.38 107 GLY A C 1
ATOM 898 O O . GLY A 1 107 ? 11.001 -9.782 -11.955 1.00 92.38 107 GLY A O 1
ATOM 899 N N . LYS A 1 108 ? 10.111 -11.500 -13.093 1.00 89.56 108 LYS A N 1
ATOM 900 C CA . LYS A 1 108 ? 9.932 -12.415 -11.950 1.00 89.56 108 LYS A CA 1
ATOM 901 C C . LYS A 1 108 ? 11.214 -12.753 -11.184 1.00 89.56 108 LYS A C 1
ATOM 903 O O . LYS A 1 108 ? 11.154 -13.100 -10.010 1.00 89.56 108 LYS A O 1
ATOM 908 N N . ASN A 1 109 ? 12.366 -12.676 -11.852 1.00 89.50 109 ASN A N 1
ATOM 909 C CA . ASN A 1 109 ? 13.660 -13.072 -11.290 1.00 89.50 109 ASN A CA 1
ATOM 910 C C . ASN A 1 109 ? 14.349 -11.936 -10.519 1.00 89.50 109 ASN A C 1
ATOM 912 O O . ASN A 1 109 ? 15.433 -12.128 -9.967 1.00 89.50 109 ASN A O 1
ATOM 916 N N . VAL A 1 110 ? 13.753 -10.742 -10.497 1.00 91.94 110 VAL A N 1
ATOM 917 C CA . VAL A 1 110 ? 14.300 -9.605 -9.762 1.00 91.94 110 VAL A CA 1
ATOM 918 C C . VAL A 1 110 ? 14.083 -9.794 -8.262 1.00 91.94 110 VAL A C 1
ATOM 920 O O . VAL A 1 110 ? 13.089 -10.359 -7.810 1.00 91.94 110 VAL A O 1
ATOM 923 N N . ASN A 1 111 ? 15.045 -9.329 -7.465 1.00 92.12 111 ASN A N 1
ATOM 924 C CA . ASN A 1 111 ? 14.974 -9.457 -6.017 1.00 92.12 111 ASN A CA 1
ATOM 925 C C . ASN A 1 111 ? 13.760 -8.697 -5.432 1.00 92.12 111 ASN A C 1
ATOM 927 O O . ASN A 1 111 ? 13.301 -7.683 -5.965 1.00 92.12 111 ASN A O 1
ATOM 931 N N . GLN A 1 112 ? 13.272 -9.167 -4.281 1.00 91.31 112 GLN A N 1
ATOM 932 C CA . GLN A 1 112 ? 12.084 -8.606 -3.627 1.00 91.31 112 GLN A CA 1
ATOM 933 C C . GLN A 1 112 ? 12.236 -7.131 -3.235 1.00 91.31 112 GLN A C 1
ATOM 935 O O . GLN A 1 112 ? 11.251 -6.395 -3.260 1.00 91.31 112 GLN A O 1
ATOM 940 N N . LYS A 1 113 ? 13.452 -6.684 -2.894 1.00 92.62 113 LYS A N 1
ATOM 941 C CA . LYS A 1 113 ? 13.716 -5.288 -2.524 1.00 92.62 113 LYS A CA 1
ATOM 942 C C . LYS A 1 113 ? 13.443 -4.360 -3.709 1.00 92.62 113 LYS A C 1
ATOM 944 O O . LYS A 1 113 ? 12.700 -3.399 -3.563 1.00 92.62 113 LYS A O 1
ATOM 949 N N . SER A 1 114 ? 13.960 -4.691 -4.887 1.00 93.88 114 SER A N 1
ATOM 950 C CA . SER A 1 114 ? 13.755 -3.908 -6.105 1.00 93.88 114 SER A CA 1
ATOM 951 C C . SER A 1 114 ? 12.295 -3.914 -6.566 1.00 93.88 114 SER A C 1
ATOM 953 O O . SER A 1 114 ? 11.794 -2.876 -6.988 1.00 93.88 114 SER A O 1
ATOM 955 N N . LEU A 1 115 ? 11.580 -5.038 -6.422 1.00 93.88 115 LEU A N 1
ATOM 956 C CA . LEU A 1 115 ? 10.130 -5.082 -6.661 1.00 93.88 115 LEU A CA 1
ATOM 957 C C . LEU A 1 115 ? 9.382 -4.140 -5.705 1.00 93.88 115 LEU A C 1
ATOM 959 O O . LEU A 1 115 ? 8.547 -3.351 -6.139 1.00 93.88 115 LEU A O 1
ATOM 963 N N . ARG A 1 116 ? 9.715 -4.167 -4.409 1.00 94.50 116 ARG A N 1
ATOM 964 C CA . ARG A 1 116 ? 9.092 -3.301 -3.400 1.00 94.50 116 ARG A CA 1
ATOM 965 C C . ARG A 1 116 ? 9.385 -1.817 -3.624 1.00 94.50 116 ARG A C 1
ATOM 967 O O . ARG A 1 116 ? 8.495 -0.995 -3.410 1.00 94.50 116 ARG A O 1
ATOM 974 N N . GLU A 1 117 ? 10.600 -1.475 -4.040 1.00 94.81 117 GLU A N 1
ATOM 975 C CA . GLU A 1 117 ? 10.985 -0.106 -4.402 1.00 94.81 117 GLU A CA 1
ATOM 976 C C . GLU A 1 117 ? 10.248 0.377 -5.651 1.00 94.81 117 GLU A C 1
ATOM 978 O O . GLU A 1 117 ? 9.829 1.531 -5.705 1.00 94.81 117 GLU A O 1
ATOM 983 N N . TRP A 1 118 ? 10.057 -0.497 -6.642 1.00 96.44 118 TRP A N 1
ATOM 984 C CA . TRP A 1 118 ? 9.278 -0.174 -7.834 1.00 96.44 118 TRP A CA 1
ATOM 985 C C . TRP A 1 118 ? 7.818 0.103 -7.481 1.00 96.44 118 TRP A C 1
ATOM 987 O O . TRP A 1 118 ? 7.302 1.154 -7.843 1.00 96.44 118 TRP A O 1
ATOM 997 N N . ILE A 1 119 ? 7.181 -0.784 -6.707 1.00 96.31 119 ILE A N 1
ATOM 998 C CA . ILE A 1 119 ? 5.787 -0.620 -6.260 1.00 96.3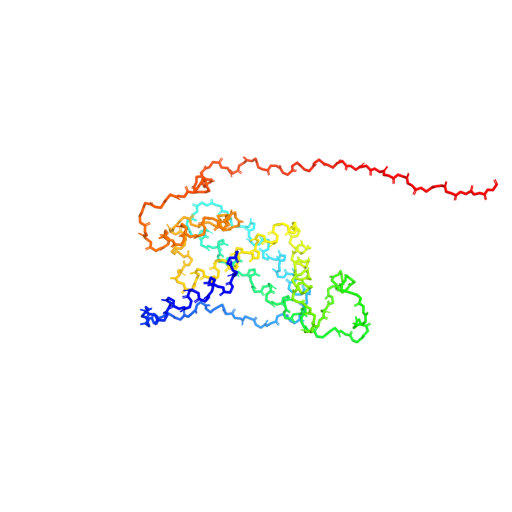1 119 ILE A CA 1
ATOM 999 C C . ILE A 1 119 ? 5.642 0.645 -5.412 1.00 96.31 119 ILE A C 1
ATOM 1001 O O . ILE A 1 119 ? 4.746 1.448 -5.655 1.00 96.31 119 ILE A O 1
ATOM 1005 N N . GLY A 1 120 ? 6.551 0.840 -4.450 1.00 96.31 120 GLY A N 1
ATOM 1006 C CA . GLY A 1 120 ? 6.561 2.015 -3.582 1.00 96.31 120 GLY A CA 1
ATOM 1007 C C . GLY A 1 120 ? 6.667 3.308 -4.380 1.00 96.31 120 GLY A C 1
ATOM 1008 O O . GLY A 1 120 ? 5.906 4.231 -4.128 1.00 96.31 120 GLY A O 1
ATOM 1009 N N . TYR A 1 121 ? 7.524 3.346 -5.404 1.00 96.62 121 TYR A N 1
ATOM 1010 C CA . TYR A 1 121 ? 7.617 4.493 -6.304 1.00 96.62 121 TYR A CA 1
ATOM 1011 C C . TYR A 1 121 ? 6.295 4.772 -7.025 1.00 96.62 121 TYR A C 1
ATOM 1013 O O . TYR A 1 121 ? 5.842 5.911 -7.004 1.00 96.62 121 TYR A O 1
ATOM 1021 N N . GLN A 1 122 ? 5.627 3.750 -7.580 1.00 95.94 122 GLN A N 1
ATOM 1022 C CA . GLN A 1 122 ? 4.333 3.955 -8.245 1.00 95.94 122 GLN A CA 1
ATOM 1023 C C . GLN A 1 122 ? 3.278 4.520 -7.291 1.00 95.94 122 GLN A C 1
ATOM 1025 O O . GLN A 1 122 ? 2.546 5.440 -7.655 1.00 95.94 122 GLN A O 1
ATOM 1030 N N . VAL A 1 123 ? 3.218 4.008 -6.060 1.00 96.19 123 VAL A N 1
ATOM 1031 C CA . VAL A 1 123 ? 2.277 4.486 -5.040 1.00 96.19 123 VAL A CA 1
ATOM 1032 C C . VAL A 1 123 ? 2.616 5.911 -4.596 1.00 96.19 123 VAL A C 1
ATOM 1034 O O . VAL A 1 123 ? 1.727 6.759 -4.585 1.00 96.19 123 VAL A O 1
ATOM 1037 N N . CYS A 1 124 ? 3.883 6.199 -4.279 1.00 96.00 124 CYS A N 1
ATOM 1038 C CA . CYS A 1 124 ? 4.352 7.532 -3.887 1.00 96.00 124 CYS A CA 1
ATOM 1039 C C . CYS A 1 124 ? 4.025 8.578 -4.953 1.00 96.00 124 CYS A C 1
ATOM 1041 O O . CYS A 1 124 ? 3.432 9.608 -4.638 1.00 96.00 124 CYS A O 1
ATOM 1043 N N . THR A 1 125 ? 4.357 8.296 -6.215 1.00 93.94 125 THR A N 1
ATOM 1044 C CA . THR A 1 125 ? 4.101 9.205 -7.335 1.00 93.94 125 THR A CA 1
ATOM 1045 C C . THR A 1 125 ? 2.603 9.386 -7.579 1.00 93.94 125 THR A C 1
ATOM 1047 O O . THR A 1 125 ? 2.149 10.521 -7.701 1.00 93.94 125 THR A O 1
ATOM 1050 N N . SER A 1 126 ? 1.815 8.304 -7.584 1.00 92.62 126 SER A N 1
ATOM 1051 C CA . SER A 1 126 ? 0.367 8.377 -7.853 1.00 92.62 126 SER A CA 1
ATOM 1052 C C . SER A 1 126 ? -0.402 9.094 -6.747 1.00 92.62 126 SER A C 1
ATOM 1054 O O . SER A 1 126 ? -1.319 9.862 -7.016 1.00 92.62 126 SER A O 1
ATOM 1056 N N . LEU A 1 127 ? -0.042 8.851 -5.487 1.00 91.69 127 LEU A N 1
ATOM 1057 C CA . LEU A 1 127 ? -0.727 9.438 -4.337 1.00 91.69 127 LEU A CA 1
ATOM 1058 C C . LEU A 1 127 ? -0.099 10.756 -3.873 1.00 91.69 127 LEU A C 1
ATOM 1060 O O . LEU A 1 127 ? -0.613 11.352 -2.932 1.00 91.69 127 LEU A O 1
ATOM 1064 N N . SER A 1 128 ? 0.984 11.211 -4.509 1.00 92.62 128 SER A N 1
ATOM 1065 C CA . SER A 1 128 ? 1.782 12.372 -4.084 1.00 92.62 128 SER A CA 1
ATOM 1066 C C . SER A 1 128 ? 2.138 12.317 -2.592 1.00 92.62 128 SER A C 1
ATOM 1068 O O . SER A 1 128 ? 1.918 13.276 -1.856 1.00 92.62 128 SER A O 1
ATOM 1070 N N . ILE A 1 129 ? 2.638 11.168 -2.134 1.00 92.81 129 ILE A N 1
ATOM 1071 C CA . ILE A 1 129 ? 3.040 10.950 -0.739 1.00 92.81 129 ILE A CA 1
ATOM 1072 C C . ILE A 1 129 ? 4.536 10.668 -0.636 1.00 92.81 129 ILE A C 1
ATOM 1074 O O . ILE A 1 129 ? 5.151 10.119 -1.550 1.00 92.81 129 ILE A O 1
ATOM 1078 N N . SER A 1 130 ? 5.117 10.989 0.520 1.00 94.81 130 SER A N 1
ATOM 1079 C CA . SER A 1 130 ? 6.512 10.664 0.807 1.00 94.81 130 SER A CA 1
ATOM 1080 C C . SER A 1 130 ? 6.729 9.155 0.972 1.00 94.81 130 SER A C 1
ATOM 1082 O O . SER A 1 130 ? 5.844 8.405 1.401 1.00 94.81 130 SER A O 1
ATOM 1084 N N . GLN A 1 131 ? 7.967 8.709 0.741 1.00 92.56 131 GLN A N 1
ATOM 1085 C CA . GLN A 1 131 ? 8.375 7.315 0.955 1.00 92.56 131 GLN A CA 1
ATOM 1086 C C . GLN A 1 131 ? 8.162 6.856 2.408 1.00 92.56 131 GLN A C 1
ATOM 1088 O O . GLN A 1 131 ? 7.874 5.687 2.675 1.00 92.56 131 GLN A O 1
ATOM 1093 N N . LYS A 1 132 ? 8.287 7.779 3.368 1.00 92.12 132 LYS A N 1
ATOM 1094 C CA . LYS A 1 132 ? 8.023 7.523 4.789 1.00 92.12 132 LYS A CA 1
ATOM 1095 C C . LYS A 1 132 ? 6.545 7.203 5.019 1.00 92.12 132 LYS A C 1
ATOM 1097 O O . LYS A 1 132 ? 6.243 6.241 5.727 1.00 92.12 132 LYS A O 1
ATOM 1102 N N . THR A 1 133 ? 5.642 7.967 4.409 1.00 92.31 133 THR A N 1
ATOM 1103 C CA . THR A 1 133 ? 4.192 7.742 4.488 1.00 92.31 133 THR A CA 1
ATOM 1104 C C . THR A 1 133 ? 3.792 6.443 3.798 1.00 92.31 133 THR A C 1
ATOM 1106 O O . THR A 1 133 ? 3.088 5.635 4.400 1.00 92.31 133 THR A O 1
ATOM 1109 N N . GLU A 1 134 ? 4.319 6.170 2.603 1.00 95.31 134 GLU A N 1
ATOM 1110 C CA . GLU A 1 134 ? 4.070 4.912 1.885 1.00 95.31 134 GLU A CA 1
ATOM 1111 C C . GLU A 1 134 ? 4.506 3.690 2.708 1.00 95.31 134 GLU A C 1
ATOM 1113 O O . GLU A 1 134 ? 3.743 2.738 2.875 1.00 95.31 134 GLU A O 1
ATOM 1118 N N . ASN A 1 135 ? 5.682 3.745 3.340 1.00 91.88 135 ASN A N 1
ATOM 1119 C CA . ASN A 1 135 ? 6.138 2.686 4.241 1.00 91.88 135 ASN A CA 1
ATOM 1120 C C . ASN A 1 135 ? 5.210 2.499 5.452 1.00 91.88 135 ASN A C 1
ATOM 1122 O O . ASN A 1 135 ? 4.983 1.365 5.885 1.00 91.88 135 ASN A O 1
ATOM 1126 N N . ARG A 1 136 ? 4.665 3.582 6.025 1.00 91.19 136 ARG A N 1
ATOM 1127 C CA . ARG A 1 136 ? 3.662 3.479 7.099 1.00 91.19 136 ARG A CA 1
ATOM 1128 C C . ARG A 1 136 ? 2.386 2.819 6.585 1.00 91.19 136 ARG A C 1
ATOM 1130 O O . ARG A 1 136 ? 1.873 1.928 7.260 1.00 91.19 136 ARG A O 1
ATOM 1137 N N . TYR A 1 137 ? 1.916 3.186 5.392 1.00 93.88 137 TYR A N 1
ATOM 1138 C CA . TYR A 1 137 ? 0.723 2.591 4.789 1.00 93.88 137 TYR A CA 1
ATOM 1139 C C . TYR A 1 137 ? 0.905 1.092 4.560 1.00 93.88 137 TYR A C 1
ATOM 1141 O O . TYR A 1 137 ? 0.112 0.296 5.058 1.00 93.88 137 TYR A O 1
ATOM 1149 N N . PHE A 1 138 ? 1.995 0.696 3.900 1.00 92.69 138 PHE A N 1
ATOM 1150 C CA . PHE A 1 138 ? 2.312 -0.705 3.629 1.00 92.69 138 PHE A CA 1
ATOM 1151 C C . PHE A 1 138 ? 2.355 -1.553 4.911 1.00 92.69 138 PHE A C 1
ATOM 1153 O O . PHE A 1 138 ? 1.736 -2.616 4.994 1.00 92.69 138 PHE A O 1
ATOM 1160 N N . ASN A 1 139 ? 3.034 -1.061 5.952 1.00 90.06 139 ASN A N 1
ATOM 1161 C CA . ASN A 1 139 ? 3.114 -1.755 7.238 1.00 90.06 139 ASN A CA 1
ATOM 1162 C C . ASN A 1 139 ? 1.756 -1.846 7.949 1.00 90.06 139 ASN A C 1
ATOM 1164 O O . ASN A 1 139 ? 1.457 -2.866 8.575 1.00 90.06 139 ASN A O 1
ATOM 1168 N N . SER A 1 140 ? 0.938 -0.797 7.850 1.00 90.69 140 SER A N 1
ATOM 1169 C CA . SER A 1 140 ? -0.399 -0.749 8.452 1.00 90.69 140 SER A CA 1
ATOM 1170 C C . SER A 1 140 ? -1.350 -1.717 7.765 1.00 90.69 140 SER A C 1
ATOM 1172 O O . SER A 1 140 ? -2.047 -2.463 8.444 1.00 90.69 140 SER A O 1
ATOM 1174 N N . LEU A 1 141 ? -1.311 -1.795 6.432 1.00 91.81 141 LEU A N 1
ATOM 1175 C CA . LEU A 1 141 ? -2.075 -2.778 5.661 1.00 91.81 141 LEU A CA 1
ATOM 1176 C C . LEU A 1 141 ? -1.746 -4.209 6.081 1.00 91.81 141 LEU A C 1
ATOM 1178 O O . LEU A 1 141 ? -2.656 -5.016 6.282 1.00 91.81 141 LEU A O 1
ATOM 1182 N N . GLY A 1 142 ? -0.456 -4.521 6.244 1.00 86.94 142 GLY A N 1
ATOM 1183 C CA . GLY A 1 142 ? -0.012 -5.831 6.719 1.00 86.94 142 GLY A CA 1
ATOM 1184 C C . GLY A 1 142 ? -0.518 -6.144 8.128 1.00 86.94 142 GLY A C 1
ATOM 1185 O O . GLY A 1 142 ? -0.990 -7.250 8.384 1.00 86.94 142 GLY A O 1
ATOM 1186 N N . LEU A 1 143 ? -0.472 -5.160 9.029 1.00 87.12 143 LEU A N 1
ATOM 1187 C CA . LEU A 1 143 ? -0.965 -5.303 10.396 1.00 87.12 143 LEU A CA 1
ATOM 1188 C C . LEU A 1 143 ? -2.481 -5.529 10.444 1.00 87.12 143 LEU A C 1
ATOM 1190 O O . LEU A 1 143 ? -2.917 -6.501 11.058 1.00 87.12 143 LEU A O 1
ATOM 1194 N N . ILE A 1 144 ? -3.270 -4.659 9.806 1.00 89.88 144 ILE A N 1
ATOM 1195 C CA . ILE A 1 144 ? -4.735 -4.763 9.803 1.00 89.88 144 ILE A CA 1
ATOM 1196 C C . ILE A 1 144 ? -5.141 -6.092 9.162 1.00 89.88 144 ILE A C 1
ATOM 1198 O O . ILE A 1 144 ? -5.902 -6.843 9.759 1.00 89.88 144 ILE A O 1
ATOM 1202 N N . SER A 1 145 ? -4.550 -6.456 8.017 1.00 85.94 145 SER A N 1
ATOM 1203 C CA . SER A 1 145 ? -4.822 -7.746 7.363 1.00 85.94 145 SER A CA 1
ATOM 1204 C C . SER A 1 145 ? -4.512 -8.944 8.266 1.00 85.94 145 SER A C 1
ATOM 1206 O O . SER A 1 145 ? -5.229 -9.937 8.230 1.00 85.94 145 SER A O 1
ATOM 1208 N N . GLY A 1 146 ? -3.452 -8.866 9.077 1.00 85.25 146 GLY A N 1
ATOM 1209 C CA . GLY A 1 146 ? -3.115 -9.910 10.044 1.00 85.25 146 GLY A CA 1
ATOM 1210 C C . GLY A 1 146 ? -4.142 -10.028 11.171 1.00 85.25 146 GLY A C 1
ATOM 1211 O O . GLY A 1 146 ? -4.512 -11.138 11.545 1.00 85.25 146 GLY A O 1
ATOM 1212 N N . LEU A 1 147 ? -4.625 -8.893 11.680 1.00 87.00 147 LEU A N 1
ATOM 1213 C CA . LEU A 1 147 ? -5.652 -8.833 12.721 1.00 87.00 147 LEU A CA 1
ATOM 1214 C C . LEU A 1 147 ? -7.011 -9.327 12.225 1.00 87.00 147 LEU A C 1
ATOM 1216 O O . LEU A 1 147 ? -7.723 -9.990 12.974 1.00 87.00 147 LEU A O 1
ATOM 1220 N N . LEU A 1 148 ? -7.345 -9.067 10.960 1.00 88.38 148 LEU A N 1
ATOM 1221 C CA . LEU A 1 148 ? -8.605 -9.503 10.357 1.00 88.38 148 LEU A CA 1
ATOM 1222 C C . LEU A 1 148 ? -8.739 -11.026 10.190 1.00 88.38 148 LEU A C 1
ATOM 1224 O O . LEU A 1 148 ? -9.807 -11.512 9.835 1.00 88.38 148 LEU A O 1
ATOM 1228 N N . ASN A 1 149 ? -7.689 -11.796 10.489 1.00 85.50 149 ASN A N 1
ATOM 1229 C CA . ASN A 1 149 ? -7.804 -13.250 10.625 1.00 85.50 149 ASN A CA 1
ATOM 1230 C C . ASN A 1 149 ? -8.540 -13.665 11.913 1.00 85.50 149 ASN A C 1
ATOM 1232 O O . ASN A 1 149 ? -9.081 -14.764 11.981 1.00 85.50 149 ASN A O 1
ATOM 1236 N N . GLU A 1 150 ? -8.543 -12.810 12.941 1.00 83.06 150 GLU A N 1
ATOM 1237 C CA . GLU A 1 150 ? -9.140 -13.090 14.257 1.00 83.06 150 GLU A CA 1
ATOM 1238 C C . GLU A 1 150 ? -10.281 -12.121 14.615 1.00 83.06 150 GLU A C 1
ATOM 1240 O O . GLU A 1 150 ? -11.194 -12.480 15.362 1.00 83.06 150 GLU A O 1
ATOM 1245 N N . PHE A 1 151 ? -10.252 -10.905 14.067 1.00 86.75 151 PHE A N 1
ATOM 1246 C CA . PHE A 1 151 ? -11.154 -9.800 14.393 1.00 86.75 151 PHE A CA 1
ATOM 1247 C C . PHE A 1 151 ? -11.921 -9.323 13.153 1.00 86.75 151 PHE A C 1
ATOM 1249 O O . PHE A 1 151 ? -11.459 -9.486 12.030 1.00 86.75 151 PHE A O 1
ATOM 1256 N N . THR A 1 152 ? -13.084 -8.700 13.342 1.00 88.69 152 THR A N 1
ATOM 1257 C CA . THR A 1 152 ? -13.768 -7.946 12.274 1.00 88.69 152 THR A CA 1
ATOM 1258 C C . THR A 1 152 ? -13.379 -6.469 12.341 1.00 88.69 152 THR A C 1
ATOM 1260 O O . THR A 1 152 ? -12.932 -6.001 13.394 1.00 88.69 152 THR A O 1
ATOM 1263 N N . VAL A 1 153 ? -13.570 -5.709 11.258 1.00 88.12 153 VAL A N 1
ATOM 1264 C CA . VAL A 1 153 ? -13.301 -4.258 11.257 1.00 88.12 153 VAL A CA 1
ATOM 1265 C C . VAL A 1 153 ? -14.114 -3.555 12.346 1.00 88.12 153 VAL A C 1
ATOM 1267 O O . VAL A 1 153 ? -13.571 -2.735 13.082 1.00 88.12 153 VAL A O 1
ATOM 1270 N N . GLU A 1 154 ? -15.371 -3.953 12.540 1.00 87.69 154 GLU A N 1
ATOM 1271 C CA . GLU A 1 154 ? -16.249 -3.434 13.591 1.00 87.69 154 GLU A CA 1
ATOM 1272 C C . GLU A 1 154 ? -15.654 -3.671 14.981 1.00 87.69 154 GLU A C 1
ATOM 1274 O O . GLU A 1 154 ? -15.611 -2.752 15.796 1.00 87.69 154 GLU A O 1
ATOM 1279 N N . SER A 1 155 ? -15.141 -4.877 15.252 1.00 85.75 155 SER A N 1
ATOM 1280 C CA . SER A 1 155 ? -14.524 -5.188 16.548 1.00 85.75 155 SER A CA 1
ATOM 1281 C C . SER A 1 155 ? -13.228 -4.406 16.794 1.00 85.75 155 SER A C 1
ATOM 1283 O O . SER A 1 155 ? -12.944 -4.028 17.930 1.00 85.75 155 SER A O 1
ATOM 1285 N N . LEU A 1 156 ? -12.468 -4.096 15.736 1.00 88.06 156 LEU A N 1
ATOM 1286 C CA . LEU A 1 156 ? -11.287 -3.237 15.831 1.00 88.06 156 LEU A CA 1
ATOM 1287 C C . LEU A 1 156 ? -11.692 -1.789 16.151 1.00 88.06 156 LEU A C 1
ATOM 1289 O O . LEU A 1 156 ? -11.108 -1.179 17.045 1.00 88.06 156 LEU A O 1
ATOM 1293 N N . VAL A 1 157 ? -12.722 -1.256 15.488 1.00 86.06 157 VAL A N 1
ATOM 1294 C CA . VAL A 1 157 ? -13.246 0.097 15.755 1.00 86.06 157 VAL A CA 1
ATOM 1295 C C . VAL A 1 157 ? -13.845 0.203 17.159 1.00 86.06 157 VAL A C 1
ATOM 1297 O O . VAL A 1 157 ? -13.609 1.195 17.845 1.00 86.06 157 VAL A O 1
ATOM 1300 N N . GLN A 1 158 ? -14.544 -0.830 17.638 1.00 82.75 158 GLN A N 1
ATOM 1301 C CA . GLN A 1 158 ? -15.026 -0.907 19.026 1.00 82.75 158 GLN A CA 1
ATOM 1302 C C . GLN A 1 158 ? -13.878 -0.901 20.047 1.00 82.75 158 GLN A C 1
ATOM 1304 O O . GLN A 1 158 ? -14.035 -0.371 21.145 1.00 82.75 158 GLN A O 1
ATOM 1309 N N . ALA A 1 159 ? -12.705 -1.424 19.678 1.00 79.75 159 ALA A N 1
ATOM 1310 C CA . ALA A 1 159 ? -11.469 -1.306 20.452 1.00 79.75 159 ALA A CA 1
ATOM 1311 C C . ALA A 1 159 ? -10.756 0.054 20.262 1.00 79.75 159 ALA A C 1
ATOM 1313 O O . ALA A 1 159 ? -9.571 0.181 20.579 1.00 79.75 159 ALA A O 1
ATOM 1314 N N . ASN A 1 160 ? -11.470 1.072 19.763 1.00 77.94 160 ASN A N 1
ATOM 1315 C CA . ASN A 1 160 ? -10.990 2.420 19.442 1.00 77.94 160 ASN A CA 1
ATOM 1316 C C . ASN A 1 160 ? -9.879 2.476 18.383 1.00 77.94 160 ASN A C 1
ATOM 1318 O O . ASN A 1 160 ? -9.111 3.441 18.340 1.00 77.94 160 ASN A O 1
ATOM 1322 N N . ALA A 1 161 ? -9.793 1.478 17.502 1.00 84.00 161 ALA A N 1
ATOM 1323 C CA . ALA A 1 161 ? -8.891 1.559 16.364 1.00 84.00 161 ALA A CA 1
ATOM 1324 C C . ALA A 1 161 ? -9.436 2.536 15.313 1.00 84.00 161 ALA A C 1
ATOM 1326 O O . ALA A 1 161 ? -10.557 2.393 14.828 1.00 84.00 161 ALA A O 1
ATOM 1327 N N . THR A 1 162 ? -8.614 3.514 14.945 1.00 85.50 162 THR A N 1
ATOM 1328 C CA . THR A 1 162 ? -8.810 4.389 13.782 1.00 85.50 162 THR A CA 1
ATOM 1329 C C . THR A 1 162 ? -7.779 4.057 12.705 1.00 85.50 162 THR A C 1
ATOM 1331 O O . THR A 1 162 ? -6.806 3.335 12.950 1.00 85.50 162 THR A O 1
ATOM 1334 N N . LEU A 1 163 ? -7.967 4.583 11.496 1.00 85.25 163 LEU A N 1
ATOM 1335 C CA . LEU A 1 163 ? -6.966 4.450 10.441 1.00 85.25 163 LEU A CA 1
ATOM 1336 C C . LEU A 1 163 ? -5.631 5.089 10.870 1.00 85.25 163 LEU A C 1
ATOM 1338 O O . LEU A 1 163 ? -4.566 4.476 10.758 1.00 85.25 163 LEU A O 1
ATOM 1342 N N . GLU A 1 164 ? -5.697 6.284 11.447 1.00 85.62 164 GLU A N 1
ATOM 1343 C CA . GLU A 1 164 ? -4.558 7.047 11.957 1.00 85.62 164 GLU A CA 1
ATOM 1344 C C . GLU A 1 164 ? -3.836 6.282 13.065 1.00 85.62 164 GLU A C 1
ATOM 1346 O O . GLU A 1 164 ? -2.603 6.246 13.086 1.00 85.62 164 GLU A O 1
ATOM 1351 N N . PHE A 1 165 ? -4.590 5.615 13.947 1.00 86.62 165 PHE A N 1
ATOM 1352 C CA . PHE A 1 165 ? -4.027 4.738 14.967 1.00 86.62 165 PHE A CA 1
ATOM 1353 C C . PHE A 1 165 ? -3.138 3.666 14.334 1.00 86.62 165 PHE A C 1
ATOM 1355 O O . PHE A 1 165 ? -1.997 3.507 14.763 1.00 86.62 165 PHE A O 1
ATOM 1362 N N . PHE A 1 166 ? -3.606 2.971 13.292 1.00 86.88 166 PHE A N 1
ATOM 1363 C CA . PHE A 1 166 ? -2.805 1.947 12.617 1.00 86.88 166 PHE A CA 1
ATOM 1364 C C . PHE A 1 166 ? -1.569 2.532 11.928 1.00 86.88 166 PHE A C 1
ATOM 1366 O O . PHE A 1 166 ? -0.474 1.991 12.100 1.00 86.88 166 PHE A O 1
ATOM 1373 N N . ILE A 1 167 ? -1.720 3.665 11.234 1.00 87.12 167 ILE A N 1
ATOM 1374 C CA . ILE A 1 167 ? -0.626 4.370 10.543 1.00 87.12 167 ILE A CA 1
ATOM 1375 C C . ILE A 1 167 ? 0.472 4.810 11.519 1.00 87.12 167 ILE A C 1
ATOM 1377 O O . ILE A 1 167 ? 1.663 4.737 11.195 1.00 87.12 167 ILE A O 1
ATOM 1381 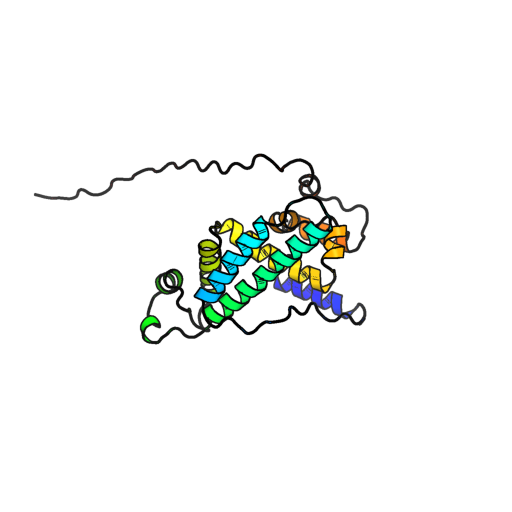N N . LYS A 1 168 ? 0.088 5.248 12.723 1.00 86.00 168 LYS A N 1
ATOM 1382 C CA . LYS A 1 168 ? 1.002 5.720 13.773 1.00 86.00 168 LYS A CA 1
ATOM 1383 C C . LYS A 1 168 ? 1.420 4.609 14.754 1.00 86.00 168 LYS A C 1
ATOM 1385 O O . LYS A 1 168 ? 2.238 4.861 15.645 1.00 86.00 168 LYS A O 1
ATOM 1390 N N . LEU A 1 169 ? 0.923 3.373 14.608 1.00 81.69 169 LEU A N 1
ATOM 1391 C CA . LEU A 1 169 ? 1.152 2.316 15.594 1.00 81.69 169 LEU A CA 1
ATOM 1392 C C . LEU A 1 169 ? 2.612 1.844 15.620 1.00 81.69 169 LEU A C 1
ATOM 1394 O O . LEU A 1 169 ? 3.092 1.107 14.752 1.00 81.69 169 LEU A O 1
ATOM 1398 N N . LYS A 1 170 ? 3.311 2.190 16.704 1.00 77.81 170 LYS A N 1
ATOM 1399 C CA . LYS A 1 170 ? 4.660 1.686 16.993 1.00 77.81 170 LYS A CA 1
ATOM 1400 C C . LYS A 1 170 ? 4.639 0.186 17.298 1.00 77.81 170 LYS A C 1
ATOM 1402 O O . LYS A 1 170 ? 3.696 -0.329 17.897 1.00 77.81 170 LYS A O 1
ATOM 1407 N N . SER A 1 171 ? 5.717 -0.515 16.943 1.00 75.00 171 SER A N 1
ATOM 1408 C CA . SER A 1 171 ? 5.875 -1.960 17.180 1.00 75.00 171 SER A CA 1
ATOM 1409 C C . SER A 1 171 ? 5.659 -2.360 18.643 1.00 75.00 171 SER A C 1
ATOM 1411 O O . SER A 1 171 ? 5.001 -3.365 18.903 1.00 75.00 171 SER A O 1
ATOM 1413 N N . SER A 1 172 ? 6.130 -1.539 19.586 1.00 73.81 172 SER A N 1
ATOM 1414 C CA . SER A 1 172 ? 5.964 -1.733 21.033 1.00 73.81 172 SER A CA 1
ATOM 1415 C C . SER A 1 172 ? 4.504 -1.751 21.496 1.00 73.81 172 SER A C 1
ATOM 1417 O O . SER A 1 172 ? 4.188 -2.394 22.491 1.00 73.81 172 SER A O 1
ATOM 1419 N N . ASN A 1 173 ? 3.601 -1.097 20.762 1.00 74.62 173 ASN A N 1
ATOM 1420 C CA . ASN A 1 173 ? 2.189 -0.973 21.125 1.00 74.62 173 ASN A CA 1
ATOM 1421 C C . ASN A 1 173 ? 1.296 -2.029 20.452 1.00 74.62 173 ASN A C 1
ATOM 1423 O O . ASN A 1 173 ? 0.106 -2.105 20.753 1.00 74.62 173 ASN A O 1
ATOM 1427 N N . ARG A 1 174 ? 1.855 -2.883 19.582 1.00 78.12 174 ARG A N 1
ATOM 1428 C CA . ARG A 1 174 ? 1.099 -3.926 18.866 1.00 78.12 174 ARG A CA 1
ATOM 1429 C C . ARG A 1 174 ? 0.580 -5.026 19.791 1.00 78.12 174 ARG A C 1
ATOM 1431 O O . ARG A 1 174 ? -0.580 -5.405 19.688 1.00 78.12 174 ARG A O 1
ATOM 1438 N N . ILE A 1 175 ? 1.425 -5.523 20.699 1.00 77.69 175 ILE A N 1
ATOM 1439 C CA . ILE A 1 175 ? 1.046 -6.569 21.667 1.00 77.69 175 ILE A CA 1
ATOM 1440 C C . ILE A 1 175 ? -0.043 -6.057 22.631 1.00 77.69 175 ILE A C 1
ATOM 1442 O O . ILE A 1 175 ? -1.078 -6.718 22.731 1.00 77.69 175 ILE A O 1
ATOM 1446 N N . PRO A 1 176 ? 0.118 -4.878 23.271 1.00 75.25 176 PRO A N 1
ATOM 1447 C CA . PRO A 1 176 ? -0.950 -4.242 24.046 1.00 75.25 176 PRO A CA 1
ATOM 1448 C C . PRO A 1 176 ? -2.275 -4.108 23.282 1.00 75.25 176 PRO A C 1
ATOM 1450 O O . PRO A 1 176 ? -3.340 -4.444 23.799 1.00 75.25 176 PRO A O 1
ATOM 1453 N N . PHE A 1 177 ? -2.221 -3.670 22.021 1.00 79.62 177 PHE A N 1
ATOM 1454 C CA . PHE A 1 177 ? -3.421 -3.517 21.201 1.00 79.62 177 PHE A CA 1
ATOM 1455 C C . PHE A 1 177 ? -4.125 -4.851 20.936 1.00 79.62 177 PHE A C 1
ATOM 1457 O O . PHE A 1 177 ? -5.332 -4.970 21.134 1.00 79.62 177 PHE A O 1
ATOM 1464 N N . TYR A 1 178 ? -3.369 -5.886 20.573 1.00 79.94 178 TYR A N 1
ATOM 1465 C CA . TYR A 1 178 ? -3.917 -7.221 20.347 1.00 79.94 178 TYR A CA 1
ATOM 1466 C C . TYR A 1 178 ? -4.587 -7.801 21.602 1.00 79.94 178 TYR A C 1
ATOM 1468 O O . TYR A 1 178 ? -5.677 -8.362 21.524 1.00 79.94 178 TYR A O 1
ATOM 1476 N N . GLN A 1 179 ? -3.976 -7.628 22.777 1.00 77.62 179 GLN A N 1
ATOM 1477 C CA . GLN A 1 179 ? -4.575 -8.054 24.046 1.00 77.62 179 GLN A CA 1
ATOM 1478 C C . GLN A 1 179 ? -5.886 -7.304 24.3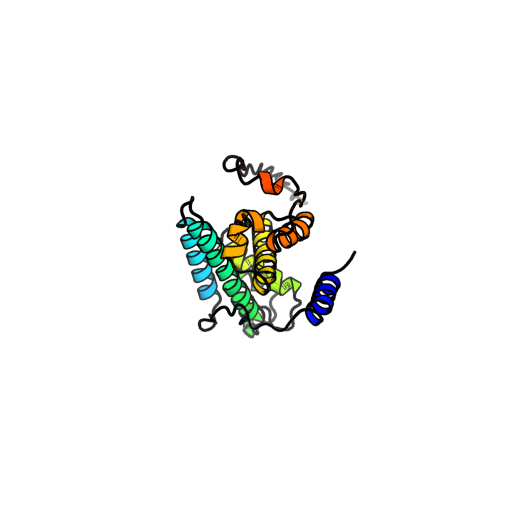41 1.00 77.62 179 GLN A C 1
ATOM 1480 O O . GLN A 1 179 ? -6.832 -7.904 24.851 1.00 77.62 179 GLN A O 1
ATOM 1485 N N . THR A 1 180 ? -5.972 -6.027 23.957 1.00 77.38 180 THR A N 1
ATOM 1486 C CA . THR A 1 180 ? -7.197 -5.221 24.096 1.00 77.38 180 THR A CA 1
ATOM 1487 C C . THR A 1 180 ? -8.301 -5.729 23.183 1.00 77.38 180 THR A C 1
ATOM 1489 O O . THR A 1 180 ? -9.429 -5.900 23.635 1.00 77.38 180 THR A O 1
ATOM 1492 N N . CYS A 1 181 ? -7.969 -6.078 21.937 1.00 76.38 181 CYS A N 1
ATOM 1493 C CA . CYS A 1 181 ? -8.913 -6.713 21.016 1.00 76.38 181 CYS A CA 1
ATOM 1494 C C . CYS A 1 181 ? -9.437 -8.056 21.566 1.00 76.38 181 CYS A C 1
ATOM 1496 O O . CYS A 1 181 ? -10.585 -8.415 21.327 1.00 76.38 181 CYS A O 1
ATOM 1498 N N . LYS A 1 182 ? -8.635 -8.779 22.366 1.00 78.62 182 LYS A N 1
ATOM 1499 C CA . LYS A 1 182 ? -9.053 -10.004 23.082 1.00 78.62 182 LYS A CA 1
ATOM 1500 C C . LYS A 1 182 ? -9.831 -9.756 24.381 1.00 78.62 182 LYS A C 1
ATOM 1502 O O . LYS A 1 182 ? -10.139 -10.711 25.089 1.00 78.62 182 LYS A O 1
ATOM 1507 N N . GLY A 1 183 ? -10.141 -8.504 24.717 1.00 70.75 183 GLY A N 1
ATOM 1508 C CA . GLY A 1 183 ? -10.903 -8.150 25.917 1.00 70.75 183 GLY A CA 1
ATOM 1509 C C . GLY A 1 183 ? -10.114 -8.260 27.227 1.00 70.75 183 GLY A C 1
ATOM 1510 O O . GLY A 1 183 ? -10.715 -8.292 28.304 1.00 70.75 183 GLY A O 1
ATOM 1511 N N . VAL A 1 184 ? -8.778 -8.319 27.170 1.00 71.31 184 VAL A N 1
ATOM 1512 C CA . VAL A 1 184 ? -7.936 -8.321 28.374 1.00 71.31 184 VAL A CA 1
ATOM 1513 C C . VAL A 1 184 ? -7.988 -6.932 29.020 1.00 71.31 184 VAL A C 1
ATOM 1515 O O . VAL A 1 184 ? -7.627 -5.929 28.408 1.00 71.31 184 VAL A O 1
ATOM 1518 N N . LYS A 1 185 ? -8.448 -6.864 30.274 1.00 57.66 185 LYS A N 1
ATOM 1519 C CA . LYS A 1 185 ? -8.539 -5.614 31.050 1.00 57.66 185 LYS A CA 1
ATOM 1520 C C . LYS A 1 185 ? -7.174 -5.247 31.664 1.00 57.66 185 LYS A C 1
ATOM 1522 O O . LYS A 1 185 ? -6.367 -6.131 31.934 1.00 57.66 185 LYS A O 1
ATOM 1527 N N . ASN A 1 186 ? -6.947 -3.956 31.939 1.00 58.94 186 ASN A N 1
ATOM 1528 C CA . ASN A 1 186 ? -5.749 -3.392 32.601 1.00 58.94 186 ASN A CA 1
ATOM 1529 C C . ASN A 1 186 ? -4.441 -3.377 31.784 1.00 58.94 186 ASN A C 1
ATOM 1531 O O . ASN A 1 186 ? -3.346 -3.471 32.343 1.00 58.94 186 ASN A O 1
ATOM 1535 N N . ILE A 1 187 ? -4.526 -3.215 30.467 1.00 60.06 187 ILE A N 1
ATOM 1536 C CA . ILE A 1 187 ? -3.339 -3.047 29.623 1.00 60.06 187 ILE A CA 1
ATOM 1537 C C . ILE A 1 187 ? -2.858 -1.598 29.709 1.00 60.06 187 ILE A C 1
ATOM 1539 O O . ILE A 1 187 ? -3.586 -0.665 29.372 1.00 60.06 187 ILE A O 1
ATOM 1543 N N . LYS A 1 188 ? -1.612 -1.400 30.147 1.00 55.09 188 LYS A N 1
ATOM 1544 C CA . LYS A 1 188 ? -0.960 -0.087 30.100 1.00 55.09 188 LYS A CA 1
ATOM 1545 C C . LYS A 1 188 ? -0.537 0.202 28.662 1.00 55.09 188 LYS A C 1
ATOM 1547 O O . LYS A 1 188 ? 0.449 -0.352 28.182 1.00 55.09 188 LYS A O 1
ATOM 1552 N N . PHE A 1 189 ? -1.280 1.061 27.979 1.00 54.34 189 PHE A N 1
ATOM 1553 C CA . PHE A 1 189 ? -0.834 1.633 26.715 1.00 54.34 189 PHE A CA 1
ATOM 1554 C C . PHE A 1 189 ? 0.159 2.769 26.963 1.00 54.34 189 PHE A C 1
ATOM 1556 O O . PHE A 1 189 ? 0.004 3.544 27.905 1.00 54.34 189 PHE A O 1
ATOM 1563 N N . GLY A 1 190 ? 1.170 2.891 26.099 1.00 52.03 190 GLY A N 1
ATOM 1564 C CA . GLY A 1 190 ? 1.908 4.149 25.972 1.00 52.03 190 GLY A CA 1
ATOM 1565 C C . GLY A 1 190 ? 0.994 5.271 25.454 1.00 52.03 190 GLY A C 1
ATOM 1566 O O . GLY A 1 190 ? -0.104 5.001 24.967 1.00 52.03 190 GLY A O 1
ATOM 1567 N N . SER A 1 191 ? 1.465 6.520 25.505 1.00 48.09 191 SER A N 1
ATOM 1568 C CA . SER A 1 191 ? 0.714 7.761 25.205 1.00 48.09 191 SER A CA 1
ATOM 1569 C C . SER A 1 191 ? -0.075 7.810 23.881 1.00 48.09 191 SER A C 1
ATOM 1571 O O . SER A 1 191 ? -0.921 8.678 23.713 1.00 48.09 191 SER A O 1
ATOM 1573 N N . ILE A 1 192 ? 0.119 6.868 22.952 1.00 46.03 192 ILE A N 1
ATOM 1574 C CA . ILE A 1 192 ? -0.602 6.805 21.667 1.00 46.03 192 ILE A CA 1
ATOM 1575 C C . ILE A 1 192 ? -2.119 6.605 21.852 1.00 46.03 192 ILE A C 1
ATOM 1577 O O . ILE A 1 192 ? -2.890 7.084 21.030 1.00 46.03 192 ILE A O 1
ATOM 1581 N N . PHE A 1 193 ? -2.577 5.975 22.941 1.00 42.34 193 PHE A N 1
ATOM 1582 C CA . PHE A 1 193 ? -4.022 5.907 23.229 1.00 42.34 193 PHE A CA 1
ATOM 1583 C C . PHE A 1 193 ? -4.618 7.260 23.663 1.00 42.34 193 PHE A C 1
ATOM 1585 O O . PHE A 1 193 ? -5.825 7.449 23.553 1.00 42.34 193 PHE A O 1
ATOM 1592 N N . GLN A 1 194 ? -3.787 8.202 24.128 1.00 43.16 194 GLN A N 1
ATOM 1593 C CA . GLN A 1 194 ? -4.201 9.560 24.507 1.00 43.16 194 GLN A CA 1
ATOM 1594 C C . GLN A 1 194 ? -4.145 10.555 23.335 1.00 43.16 194 GLN A C 1
ATOM 1596 O O . GLN A 1 194 ? -4.822 11.576 23.388 1.00 43.16 194 GLN A O 1
ATOM 1601 N N . MET A 1 195 ? -3.421 10.243 22.250 1.00 39.38 195 MET A N 1
ATOM 1602 C CA . MET A 1 195 ? -3.388 11.069 21.028 1.00 39.38 195 MET A CA 1
ATOM 1603 C C . MET A 1 195 ? -4.744 11.144 20.303 1.00 39.38 195 MET A C 1
ATOM 1605 O O . MET A 1 195 ? -4.935 12.013 19.462 1.00 39.38 195 MET A O 1
ATOM 1609 N N . ASN A 1 196 ? -5.708 10.285 20.650 1.00 39.28 196 ASN A N 1
ATOM 1610 C CA . ASN A 1 196 ? -7.043 10.263 20.041 1.00 39.28 196 ASN A CA 1
ATOM 1611 C C . ASN A 1 196 ? -7.998 11.369 20.541 1.00 39.28 196 ASN A C 1
ATOM 1613 O O . ASN A 1 196 ? -9.175 11.328 20.197 1.00 39.28 196 ASN A O 1
ATOM 1617 N N . LEU A 1 197 ? -7.538 12.328 21.358 1.00 36.25 197 LEU A N 1
ATOM 1618 C CA . LEU A 1 197 ? -8.403 13.400 21.877 1.00 36.25 197 LEU A CA 1
ATOM 1619 C C . LEU A 1 197 ? -7.921 14.836 21.616 1.00 36.25 197 LEU A C 1
ATOM 1621 O O . LEU A 1 197 ? -8.781 15.703 21.579 1.00 36.25 197 LEU A O 1
ATOM 1625 N N . ASN A 1 198 ? -6.624 15.111 21.399 1.00 30.12 198 ASN A N 1
ATOM 1626 C CA . ASN A 1 198 ? -6.119 16.501 21.434 1.00 30.12 198 ASN A CA 1
ATOM 1627 C C . ASN A 1 198 ? -5.095 16.918 20.353 1.00 30.12 198 ASN A C 1
ATOM 1629 O O . ASN A 1 198 ? -4.614 18.042 20.415 1.00 30.12 198 ASN A O 1
ATOM 1633 N N . GLU A 1 199 ? -4.748 16.094 19.363 1.00 35.94 199 GLU A N 1
ATOM 1634 C CA . GLU A 1 199 ? -3.781 16.493 18.317 1.00 35.94 199 GLU A CA 1
ATOM 1635 C C . GLU A 1 199 ? -4.410 16.371 16.922 1.00 35.94 199 GLU A C 1
ATOM 1637 O O . GLU A 1 199 ? -4.069 15.487 16.136 1.00 35.94 199 GLU A O 1
ATOM 1642 N N . VAL A 1 200 ? -5.391 17.239 16.650 1.00 38.31 200 VAL A N 1
ATOM 1643 C CA . VAL A 1 200 ? -5.997 17.428 15.315 1.00 38.31 200 VAL A CA 1
ATOM 1644 C C . VAL A 1 200 ? -5.464 18.686 14.616 1.00 38.31 200 VAL A C 1
ATOM 1646 O O . VAL A 1 200 ? -5.636 18.838 13.415 1.00 38.31 200 VAL A O 1
ATOM 1649 N N . GLU A 1 201 ? -4.724 19.555 15.297 1.00 32.66 201 GLU A N 1
ATOM 1650 C CA . GLU A 1 201 ? -4.194 20.778 14.693 1.00 32.66 201 GLU A CA 1
ATOM 1651 C C . GLU A 1 201 ? -2.737 20.945 15.141 1.00 32.66 201 GLU A C 1
ATOM 1653 O O . GLU A 1 201 ? -2.477 20.929 16.341 1.00 32.66 201 GLU A O 1
ATOM 1658 N N . ASN A 1 202 ? -1.800 21.100 14.196 1.00 33.94 202 ASN A N 1
ATOM 1659 C CA . ASN A 1 202 ? -0.368 21.433 14.380 1.00 33.94 202 ASN A CA 1
ATOM 1660 C C . ASN A 1 202 ? 0.681 20.308 14.233 1.00 33.94 202 ASN A C 1
ATOM 1662 O O . ASN A 1 202 ? 1.637 20.248 15.000 1.00 33.94 202 ASN A O 1
ATOM 1666 N N . GLU A 1 203 ? 0.611 19.498 13.176 1.00 35.56 203 GLU A N 1
ATOM 1667 C CA . GLU A 1 203 ? 1.852 19.147 12.458 1.00 35.56 203 GLU A CA 1
ATOM 1668 C C . GLU A 1 203 ? 1.802 19.872 11.107 1.00 35.56 203 GLU A C 1
ATOM 1670 O O . GLU A 1 203 ? 1.366 19.325 10.098 1.00 35.56 203 GLU A O 1
ATOM 1675 N N . SER A 1 204 ? 2.157 21.160 11.124 1.00 35.91 204 SER A N 1
ATOM 1676 C CA . SER A 1 204 ? 2.574 21.881 9.927 1.00 35.91 204 SER A CA 1
ATOM 1677 C C . SER A 1 204 ? 3.893 21.273 9.459 1.00 35.91 204 SER A C 1
ATOM 1679 O O . SER A 1 204 ? 4.866 21.252 10.216 1.00 35.91 204 SER A O 1
ATOM 1681 N N . ASP A 1 205 ? 3.916 20.771 8.228 1.00 40.75 205 ASP A N 1
ATOM 1682 C CA . ASP A 1 205 ? 5.143 20.442 7.510 1.00 40.75 205 ASP A CA 1
ATOM 1683 C C . ASP A 1 205 ? 5.927 21.748 7.264 1.00 40.75 205 ASP A C 1
ATOM 1685 O O . ASP A 1 205 ? 5.811 22.375 6.214 1.00 40.75 205 ASP A O 1
ATOM 1689 N N . GLU A 1 206 ? 6.693 22.205 8.258 1.00 35.69 206 GLU A N 1
ATOM 1690 C CA . GLU A 1 206 ? 7.785 23.152 8.027 1.00 35.69 206 GLU A CA 1
ATOM 1691 C C . GLU A 1 206 ? 8.996 22.358 7.521 1.00 35.69 206 GLU A C 1
ATOM 1693 O O . GLU A 1 206 ? 9.827 21.867 8.287 1.00 35.69 206 GLU A O 1
ATOM 1698 N N . GLU A 1 207 ? 9.068 22.197 6.200 1.00 38.00 207 GLU A N 1
ATOM 1699 C CA . GLU A 1 207 ? 10.327 21.955 5.497 1.00 38.00 207 GLU A CA 1
ATOM 1700 C C . GLU A 1 207 ? 11.117 23.271 5.474 1.00 38.00 207 GLU A C 1
ATOM 1702 O O . GLU A 1 207 ? 10.776 24.219 4.767 1.00 38.00 207 GLU A O 1
ATOM 1707 N N . SER A 1 208 ? 12.180 23.346 6.275 1.00 34.53 208 SER A N 1
ATOM 1708 C CA . SER A 1 208 ? 13.251 24.318 6.073 1.00 34.53 208 SER A CA 1
ATOM 1709 C C . SER A 1 208 ? 14.160 23.807 4.952 1.00 34.53 208 SER A C 1
ATOM 1711 O O . SER A 1 208 ? 15.010 22.944 5.187 1.00 34.53 208 SER A O 1
ATOM 1713 N N . ASP A 1 209 ? 13.975 24.327 3.741 1.00 32.75 209 ASP A N 1
ATOM 1714 C CA . ASP A 1 209 ? 14.914 24.145 2.634 1.00 32.75 209 ASP A CA 1
ATOM 1715 C C . ASP A 1 209 ? 16.170 25.000 2.876 1.00 32.75 209 ASP A C 1
ATOM 1717 O O . ASP A 1 209 ? 16.222 26.182 2.533 1.00 32.75 209 ASP A O 1
ATOM 1721 N N . GLU A 1 210 ? 17.211 24.402 3.457 1.00 36.25 210 GLU A N 1
ATOM 1722 C CA . GLU A 1 210 ? 18.582 24.877 3.257 1.00 36.25 210 GLU A CA 1
ATOM 1723 C C . GLU A 1 210 ? 19.122 24.242 1.971 1.00 36.25 210 GLU A C 1
ATOM 1725 O O . GLU A 1 210 ? 19.500 23.070 1.935 1.00 36.25 210 GLU A O 1
ATOM 1730 N N . VAL A 1 211 ? 19.144 25.026 0.892 1.00 36.09 211 VAL A N 1
ATOM 1731 C CA . VAL A 1 211 ? 19.842 24.668 -0.345 1.00 36.09 211 VAL A CA 1
ATOM 1732 C C . VAL A 1 211 ? 21.218 25.335 -0.316 1.00 36.09 211 VAL A C 1
ATOM 1734 O O . VAL A 1 211 ? 21.365 26.493 -0.705 1.00 36.09 211 VAL A O 1
ATOM 1737 N N . GLU A 1 212 ? 22.242 24.613 0.145 1.00 35.28 212 GLU A N 1
ATOM 1738 C CA . GLU A 1 212 ? 23.633 24.953 -0.173 1.00 35.28 212 GLU A CA 1
ATOM 1739 C C . GLU A 1 212 ? 23.875 24.646 -1.657 1.00 35.28 212 GLU A C 1
ATOM 1741 O O . GLU A 1 212 ? 24.016 23.495 -2.074 1.00 35.28 212 GLU A O 1
ATOM 1746 N N . ILE A 1 213 ? 23.901 25.698 -2.477 1.00 39.16 213 ILE A N 1
ATOM 1747 C CA . ILE A 1 213 ? 24.375 25.628 -3.860 1.00 39.16 213 ILE A CA 1
ATOM 1748 C C . ILE A 1 213 ? 25.906 25.577 -3.809 1.00 39.16 213 ILE A C 1
ATOM 1750 O O . ILE A 1 213 ? 26.577 26.607 -3.738 1.00 39.16 213 ILE A O 1
ATOM 1754 N N . GLY A 1 214 ? 26.456 24.365 -3.828 1.00 33.97 214 GLY A N 1
ATOM 1755 C CA . GLY A 1 214 ? 27.859 24.133 -4.152 1.00 33.97 214 GLY A CA 1
ATOM 1756 C C . GLY A 1 214 ? 28.081 24.363 -5.646 1.00 33.97 214 GLY A C 1
ATOM 1757 O O . GLY A 1 214 ? 27.751 23.501 -6.455 1.00 33.97 214 GLY A O 1
ATOM 1758 N N . ASN A 1 215 ? 28.610 25.534 -6.004 1.00 38.00 215 ASN A N 1
ATOM 1759 C CA . ASN A 1 215 ? 29.194 25.771 -7.321 1.00 38.00 215 ASN A CA 1
ATOM 1760 C C . ASN A 1 215 ? 30.611 25.191 -7.323 1.00 38.00 215 ASN A C 1
ATOM 1762 O O . ASN A 1 215 ? 31.505 25.755 -6.695 1.00 38.00 215 ASN A O 1
ATOM 1766 N N . ASP A 1 216 ? 30.791 24.086 -8.034 1.00 41.66 216 ASP A N 1
ATOM 1767 C CA . ASP A 1 216 ? 32.089 23.517 -8.375 1.00 41.66 216 ASP A CA 1
ATOM 1768 C C . ASP A 1 216 ? 32.099 23.331 -9.893 1.00 41.66 216 ASP A C 1
ATOM 1770 O O . ASP A 1 216 ? 31.356 22.496 -10.398 1.00 41.66 216 ASP A O 1
ATOM 1774 N N . GLU A 1 217 ? 32.814 24.209 -10.603 1.00 44.84 217 GLU A N 1
ATOM 1775 C CA . GLU A 1 217 ? 33.369 23.994 -11.949 1.00 44.84 217 GLU A CA 1
ATOM 1776 C C . GLU A 1 217 ? 34.049 25.288 -12.438 1.00 44.84 217 GLU A C 1
ATOM 1778 O O . GLU A 1 217 ? 33.401 26.214 -12.928 1.00 44.84 217 GLU A O 1
ATOM 1783 N N . SER A 1 218 ? 35.377 25.342 -12.321 1.00 44.19 218 SER A N 1
ATOM 1784 C CA . SER A 1 218 ? 36.226 26.084 -13.260 1.00 44.19 218 SER A CA 1
ATOM 1785 C C . SER A 1 218 ? 37.665 25.572 -13.171 1.00 44.19 218 SER A C 1
ATOM 1787 O O . SER A 1 218 ? 38.495 26.162 -12.480 1.00 44.19 218 SER A O 1
ATOM 1789 N N . ASP A 1 219 ? 37.929 24.481 -13.887 1.00 42.78 219 ASP A N 1
ATOM 1790 C CA . ASP A 1 219 ? 39.235 24.217 -14.487 1.00 42.78 219 ASP A CA 1
ATOM 1791 C C . ASP A 1 219 ? 39.141 24.679 -15.950 1.00 42.78 219 ASP A C 1
ATOM 1793 O O . ASP A 1 219 ? 38.434 24.065 -16.749 1.00 42.78 219 ASP A O 1
ATOM 1797 N N . ASP A 1 220 ? 39.821 25.773 -16.295 1.00 50.81 220 ASP A N 1
ATOM 1798 C CA . ASP A 1 220 ? 40.182 26.079 -17.682 1.00 50.81 220 ASP A CA 1
ATOM 1799 C C . ASP A 1 220 ? 41.600 26.664 -17.683 1.00 50.81 220 ASP A C 1
ATOM 1801 O O . ASP A 1 220 ? 41.837 27.793 -17.247 1.00 50.81 220 ASP A O 1
ATOM 1805 N N . ASP A 1 221 ? 42.546 25.825 -18.101 1.00 41.69 221 ASP A N 1
ATOM 1806 C CA . ASP A 1 221 ? 43.927 26.183 -18.402 1.00 41.69 221 ASP A CA 1
ATOM 1807 C C . ASP A 1 221 ? 43.977 26.782 -19.818 1.00 41.69 221 ASP A C 1
ATOM 1809 O O . ASP A 1 221 ? 43.793 26.073 -20.815 1.00 41.69 221 ASP A O 1
ATOM 1813 N N . GLY A 1 222 ? 44.288 28.079 -19.897 1.00 37.06 222 GLY A N 1
ATOM 1814 C CA . GLY A 1 222 ? 44.585 28.820 -21.126 1.00 37.06 222 GLY A CA 1
ATOM 1815 C C . GLY A 1 222 ? 45.460 30.036 -20.864 1.00 37.06 222 GLY A C 1
ATOM 1816 O O . GLY A 1 222 ? 44.975 30.968 -20.187 1.00 37.06 222 GLY A O 1
#

Foldseek 3Di:
DQDPVNVVVVVVVVVVPDDDDDDDQPDDDDDDQPLDLVVLLVVLLVLLVVLVVLDDDDLVSQLVNVVSLLVVVNSLVSLLVQQQDQFDPVCNPPDLVVCLVVVTHPHNPDDPVSSVVSSLSSNCVSNVHDSLQSVLSVQLSVLVSVCSRPDDSSLLVVLVDGSVLSSPPDPVCSVLSSCSSVVNPDRDGDCSVVCVPPPPDDPDPPDPDPDPPDDDDDDDDD

Organism: NCBI:txid60492

pLDDT: mean 72.33, std 22.52, range [30.12, 96.62]

Radius of gyration: 21.72 Å; chains: 1; bounding box: 64×55×59 Å

Secondary structure (DSSP, 8-state):
---HHHHHHHHHHHHTTS-----------------SHHHHHHHHHHHHHHHTT--SS-HHHHHHHHHHHHHHHHHHHHHHHHHHSPPPTTTTTS-HHHHHHTT----TTS-HHHHHHHHHHHHHHHHT--HHHHHHHHHHHHHHHHHTTT--HHHHHHTT--HHHHHH--GGGHHHHHHHHTT-S-----GGGTTTTT-SS---------------------

Sequence (222 aa):
IMGWKDVANSLKEKTLNHKEQTREPFTISFTKNSSDVNTVIQNLLKWRSDLNRLDDSENQIKIDKINHFLELRKYYIDLFLIATSEPPNEYAKFGIRYKKERHIPLGKNVNQKSLREWIGYQVCTSLSISQKTENRYFNSLGLISGLLNEFTVESLVQANATLEFFIKLKSSNRIPFYQTCKGVKNIKFGSIFQMNLNEVENESDEESDEVEIGNDESDDDG